Protein AF-A0A3S0S1Y2-F1 (afdb_monomer_lite)

Foldseek 3Di:
DDDDQLRVQLVLLLVLQVPDDLVLLCLCLDPDQPHNNDLVSLLVSLLSSLVSQVLFKQKFFPNHGDDSVRSSVQSSVLSVPDHSVLSNVVSVVPVVSSSVSSVSSSVSSVVGMDIDGDPCPQQSQLQDCPFVDDRVLRDDPPDFFPWDWDAPDPVDPFQKIWTDDVPDTLWIWHADCPDVDRFKIKIAGDPPVADQLAPDRITITGDPGRNNSNSVVSSVCSVVVHHDDDDD

Organism: NCBI:txid2035448

Structure (mmCIF, N/CA/C/O backbone):
data_AF-A0A3S0S1Y2-F1
#
_entry.id   AF-A0A3S0S1Y2-F1
#
loop_
_atom_site.group_PDB
_atom_site.id
_atom_site.type_symbol
_atom_site.label_atom_id
_atom_site.label_alt_id
_atom_site.label_comp_id
_atom_site.label_asym_id
_atom_site.label_entity_id
_atom_site.label_seq_id
_atom_site.pdbx_PDB_ins_code
_atom_site.Cartn_x
_atom_site.Cartn_y
_atom_site.Cartn_z
_atom_site.occupancy
_atom_site.B_iso_or_equiv
_atom_site.auth_seq_id
_atom_site.auth_comp_id
_atom_site.auth_asym_id
_atom_site.auth_atom_id
_atom_site.pdbx_PDB_model_num
ATOM 1 N N . MET A 1 1 ? 5.577 20.117 -0.879 1.00 40.28 1 MET A N 1
ATOM 2 C CA . MET A 1 1 ? 5.342 20.157 0.581 1.00 40.28 1 MET A CA 1
ATOM 3 C C . MET A 1 1 ? 5.561 18.737 1.056 1.00 40.28 1 MET A C 1
ATOM 5 O O . MET A 1 1 ? 4.923 17.863 0.493 1.00 40.28 1 MET A O 1
ATOM 9 N N . GLN A 1 2 ? 6.526 18.477 1.940 1.00 50.47 2 GLN A N 1
ATOM 10 C CA . GLN A 1 2 ? 6.634 17.145 2.540 1.00 50.47 2 GLN A CA 1
ATOM 11 C C . GLN A 1 2 ? 5.519 17.030 3.575 1.00 50.47 2 GLN A C 1
ATOM 13 O O . GLN A 1 2 ? 5.466 17.857 4.483 1.00 50.47 2 GLN A O 1
ATOM 18 N N . ASP A 1 3 ? 4.624 16.062 3.399 1.00 57.59 3 ASP A N 1
ATOM 19 C CA . ASP A 1 3 ? 3.625 15.731 4.412 1.00 57.59 3 ASP A CA 1
ATOM 20 C C . ASP A 1 3 ? 4.345 15.366 5.718 1.00 57.59 3 ASP A C 1
ATOM 22 O O . ASP A 1 3 ? 5.335 14.624 5.704 1.00 57.59 3 ASP A O 1
ATOM 26 N N . ASP A 1 4 ? 3.872 15.896 6.846 1.00 79.94 4 ASP A N 1
ATOM 27 C CA . ASP A 1 4 ? 4.390 15.500 8.152 1.00 79.94 4 ASP A CA 1
ATOM 28 C C . ASP A 1 4 ? 4.041 14.031 8.470 1.00 79.94 4 ASP A C 1
ATOM 30 O O . ASP A 1 4 ? 3.166 13.407 7.856 1.00 79.94 4 ASP A O 1
ATOM 34 N N . ALA A 1 5 ? 4.757 13.440 9.430 1.00 79.56 5 ALA A N 1
ATOM 35 C CA . ALA A 1 5 ? 4.601 12.024 9.766 1.00 79.56 5 ALA A CA 1
ATOM 36 C C . ALA A 1 5 ? 3.174 11.666 10.230 1.00 79.56 5 ALA A C 1
ATOM 38 O O . ALA A 1 5 ? 2.704 10.557 9.962 1.00 79.56 5 ALA A O 1
ATOM 39 N N . GLY A 1 6 ? 2.468 12.605 10.867 1.00 79.69 6 GLY A N 1
ATOM 40 C CA . GLY A 1 6 ? 1.087 12.415 11.314 1.00 79.69 6 GLY A CA 1
ATOM 41 C C . GLY A 1 6 ? 0.095 12.363 10.150 1.00 79.69 6 GLY A C 1
ATOM 42 O O . GLY A 1 6 ? -0.825 11.537 10.141 1.00 79.69 6 GLY A O 1
ATOM 43 N N . THR A 1 7 ? 0.303 13.189 9.127 1.00 84.38 7 THR A N 1
ATOM 44 C CA . THR A 1 7 ? -0.482 13.191 7.886 1.00 84.38 7 THR A CA 1
ATOM 45 C C . THR A 1 7 ? -0.282 11.883 7.116 1.00 84.38 7 THR A C 1
ATOM 47 O O . THR A 1 7 ? -1.253 11.256 6.675 1.00 84.38 7 THR A O 1
ATOM 50 N N . LEU A 1 8 ? 0.964 11.402 7.032 1.00 84.38 8 LEU A N 1
ATOM 51 C CA . LEU A 1 8 ? 1.288 10.114 6.410 1.00 84.38 8 LEU A CA 1
ATOM 52 C C . LEU A 1 8 ? 0.644 8.935 7.146 1.00 84.38 8 LEU A C 1
ATOM 54 O O . LEU A 1 8 ? 0.041 8.073 6.502 1.00 84.38 8 LEU A O 1
ATOM 58 N N . LEU A 1 9 ? 0.712 8.910 8.482 1.00 90.19 9 LEU A N 1
ATOM 59 C CA . LEU A 1 9 ? 0.090 7.860 9.291 1.00 90.19 9 LEU A CA 1
ATOM 60 C C . LEU A 1 9 ? -1.413 7.746 9.003 1.00 90.19 9 LEU A C 1
ATOM 62 O O . LEU A 1 9 ? -1.901 6.656 8.703 1.00 90.19 9 LEU A O 1
ATOM 66 N N . ARG A 1 10 ? -2.140 8.870 9.021 1.00 89.75 10 ARG A N 1
ATOM 67 C CA . ARG A 1 10 ? -3.587 8.915 8.735 1.00 89.75 10 ARG A CA 1
ATOM 68 C C . ARG A 1 10 ? -3.908 8.414 7.327 1.00 89.75 10 ARG A C 1
ATOM 70 O O . ARG A 1 10 ? -4.818 7.602 7.148 1.00 89.75 10 ARG A O 1
ATOM 77 N N . SER A 1 11 ? -3.130 8.841 6.332 1.00 82.62 11 SER A N 1
ATOM 78 C CA . SER A 1 11 ? -3.275 8.390 4.943 1.00 82.62 11 SER A CA 1
ATOM 79 C C . SER A 1 11 ? -3.056 6.875 4.798 1.00 82.62 11 SER A C 1
ATOM 81 O O . SER A 1 11 ? -3.830 6.173 4.131 1.00 82.62 11 SER A O 1
ATOM 83 N N . PHE A 1 12 ? -2.042 6.333 5.477 1.00 87.06 12 PHE A N 1
ATOM 84 C CA . PHE A 1 12 ? -1.727 4.906 5.447 1.00 87.06 12 PHE A CA 1
ATOM 85 C C . PHE A 1 12 ? -2.733 4.052 6.223 1.00 87.06 12 PHE A C 1
ATOM 87 O O . PHE A 1 12 ? -3.087 2.966 5.753 1.00 87.06 12 PHE A O 1
ATOM 94 N N . LEU A 1 13 ? -3.265 4.542 7.344 1.00 89.81 13 LEU A N 1
ATOM 95 C CA . LEU A 1 13 ? -4.379 3.908 8.058 1.00 89.81 13 LEU A CA 1
ATOM 96 C C . LEU A 1 13 ? -5.633 3.845 7.180 1.00 89.81 13 LEU A C 1
ATOM 98 O O . LEU A 1 13 ? -6.198 2.771 6.984 1.00 89.81 13 LEU A O 1
ATOM 102 N N . ASN A 1 14 ? -6.012 4.959 6.551 1.00 85.94 14 ASN A N 1
ATOM 103 C CA . ASN A 1 14 ? -7.160 4.986 5.644 1.00 85.94 14 ASN A CA 1
ATOM 104 C C . ASN A 1 14 ? -6.986 3.997 4.481 1.00 85.94 14 ASN A C 1
ATOM 106 O O . ASN A 1 14 ? -7.899 3.242 4.144 1.00 85.94 14 ASN A O 1
ATOM 110 N N . THR A 1 15 ? -5.786 3.946 3.900 1.00 82.00 15 THR A N 1
ATOM 111 C CA . THR A 1 15 ? -5.465 3.010 2.817 1.00 82.00 15 THR A CA 1
ATOM 112 C C . THR A 1 15 ? -5.547 1.551 3.271 1.00 82.00 15 THR A C 1
ATOM 114 O O . THR A 1 15 ? -6.177 0.728 2.606 1.00 82.00 15 THR A O 1
ATOM 117 N N . SER A 1 16 ? -4.907 1.206 4.388 1.00 85.31 16 SER A N 1
ATOM 118 C CA . SER A 1 16 ? -4.847 -0.170 4.901 1.00 85.31 16 SER A CA 1
ATOM 119 C C . SER A 1 16 ? -6.207 -0.685 5.371 1.00 85.31 16 SER A C 1
ATOM 121 O O . SER A 1 16 ? -6.565 -1.827 5.065 1.00 85.31 16 SER A O 1
ATOM 123 N N . PHE A 1 17 ? -7.017 0.153 6.021 1.00 86.69 17 PHE A N 1
ATOM 124 C CA . PHE A 1 17 ? -8.351 -0.256 6.442 1.00 86.69 17 PHE A CA 1
ATOM 125 C C . PHE A 1 17 ? -9.338 -0.376 5.276 1.00 86.69 17 PHE A C 1
ATOM 127 O O . PHE A 1 17 ? -10.135 -1.314 5.243 1.00 86.69 17 PHE A O 1
ATOM 134 N N . ARG A 1 18 ? -9.267 0.497 4.263 1.00 83.81 18 ARG A N 1
ATOM 135 C CA . ARG A 1 18 ? -10.146 0.386 3.083 1.00 83.81 18 ARG A CA 1
ATOM 136 C C . ARG A 1 18 ? -9.804 -0.791 2.168 1.00 83.81 18 ARG A C 1
ATOM 138 O O . ARG A 1 18 ? -10.660 -1.219 1.396 1.00 83.81 18 ARG A O 1
ATOM 145 N N . LYS A 1 19 ? -8.588 -1.339 2.264 1.00 83.31 19 LYS A N 1
ATOM 146 C CA . LYS A 1 19 ? -8.193 -2.584 1.580 1.00 83.31 19 LYS A CA 1
ATOM 147 C C . LYS A 1 19 ? -8.846 -3.835 2.170 1.00 83.31 19 LYS A C 1
ATOM 149 O O . LYS A 1 19 ? -8.850 -4.878 1.517 1.00 83.31 19 LYS A O 1
ATOM 154 N N . GLN A 1 20 ? -9.396 -3.755 3.380 1.00 83.94 20 GLN A N 1
ATOM 155 C CA . GLN A 1 20 ? -10.063 -4.887 4.013 1.00 83.94 20 GLN A CA 1
ATOM 156 C C . GLN A 1 20 ? -11.294 -5.311 3.202 1.00 83.94 20 GLN A C 1
ATOM 158 O O . GLN A 1 20 ? -12.032 -4.487 2.656 1.00 83.94 20 GLN A O 1
ATOM 163 N N . SER A 1 21 ? -11.545 -6.621 3.130 1.00 85.00 21 SER A N 1
ATOM 164 C CA . SER A 1 21 ? -12.721 -7.118 2.412 1.00 85.00 21 SER A CA 1
ATOM 165 C C . SER A 1 21 ? -14.016 -6.620 3.062 1.00 85.00 21 SER A C 1
ATOM 167 O O . SER A 1 21 ? -14.114 -6.492 4.283 1.00 85.00 21 SER A O 1
ATOM 169 N N . GLN A 1 22 ? -15.056 -6.412 2.252 1.00 83.94 22 GLN A N 1
ATOM 170 C CA . GLN A 1 22 ? -16.375 -6.005 2.755 1.00 83.94 22 GLN A CA 1
ATOM 171 C C . GLN A 1 22 ? -16.945 -6.991 3.783 1.00 83.94 22 GLN A C 1
ATOM 173 O O . GLN A 1 22 ? -17.606 -6.578 4.731 1.00 83.94 22 GLN A O 1
ATOM 178 N N . ARG A 1 23 ? -16.645 -8.288 3.640 1.00 87.88 23 ARG A N 1
ATOM 179 C CA . ARG A 1 23 ? -16.992 -9.302 4.641 1.00 87.88 23 ARG A CA 1
ATOM 180 C C . ARG A 1 23 ? -16.327 -9.004 5.984 1.00 87.88 23 ARG A C 1
ATOM 182 O O . ARG A 1 23 ? -17.016 -8.946 6.990 1.00 87.88 23 ARG A O 1
ATOM 189 N N . ARG A 1 24 ? -15.020 -8.740 5.981 1.00 89.81 24 ARG A N 1
ATOM 190 C CA . ARG A 1 24 ? -14.246 -8.457 7.194 1.00 89.81 24 ARG A CA 1
ATOM 191 C C . ARG A 1 24 ? -14.704 -7.173 7.894 1.00 89.81 24 ARG A C 1
ATOM 193 O O . ARG A 1 24 ? -14.793 -7.149 9.115 1.00 89.81 24 ARG A O 1
ATOM 200 N N . ILE A 1 25 ? -15.058 -6.139 7.127 1.00 89.81 25 ILE A N 1
ATOM 201 C CA . ILE A 1 25 ? -15.635 -4.900 7.673 1.00 89.81 25 ILE A CA 1
ATOM 202 C C . ILE A 1 25 ? -17.017 -5.141 8.291 1.00 89.81 25 ILE A C 1
ATOM 204 O O . ILE A 1 25 ? -17.293 -4.612 9.363 1.00 89.81 25 ILE A O 1
ATOM 208 N N . ARG A 1 26 ? -17.865 -5.982 7.685 1.00 89.69 26 ARG A N 1
ATOM 209 C CA . ARG A 1 26 ? -19.143 -6.395 8.296 1.00 89.69 26 ARG A CA 1
ATOM 210 C C . ARG A 1 26 ? -18.947 -7.229 9.556 1.00 89.69 26 ARG A C 1
ATOM 212 O O . ARG A 1 26 ? -19.650 -7.007 10.531 1.00 89.69 26 ARG A O 1
ATOM 219 N N . ASP A 1 27 ? -17.984 -8.14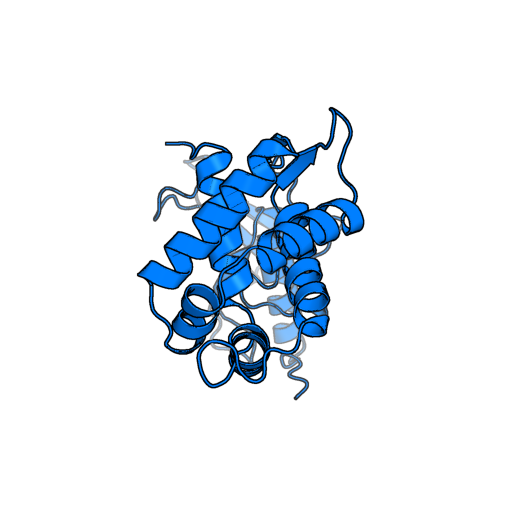5 9.560 1.00 91.62 27 ASP A N 1
ATOM 220 C CA . ASP A 1 27 ? -17.660 -8.945 10.745 1.00 91.62 27 ASP A CA 1
ATOM 221 C C . ASP A 1 27 ? -17.115 -8.057 11.886 1.00 91.62 27 ASP A C 1
ATOM 223 O O . ASP A 1 27 ? -17.369 -8.331 13.058 1.00 91.62 27 ASP A O 1
ATOM 227 N N . PHE A 1 28 ? -16.427 -6.954 11.564 1.00 91.75 28 PHE A N 1
ATOM 228 C CA . PHE A 1 28 ? -15.983 -5.951 12.540 1.00 91.75 28 PHE A CA 1
ATOM 229 C C . PHE A 1 28 ? -17.119 -5.048 13.044 1.00 91.75 28 PHE A C 1
ATOM 231 O O . PHE A 1 28 ? -17.232 -4.842 14.252 1.00 91.75 28 PHE A O 1
ATOM 238 N N . GLY A 1 29 ? -17.931 -4.496 12.138 1.00 89.00 29 GLY A N 1
ATOM 239 C CA . GLY A 1 29 ? -18.973 -3.509 12.443 1.00 89.00 29 GLY A CA 1
ATOM 240 C C . GLY A 1 29 ? -20.309 -4.092 12.901 1.00 89.00 29 GLY A C 1
ATOM 241 O O . GLY A 1 29 ? -21.095 -3.389 13.527 1.00 89.00 29 GLY A O 1
ATOM 242 N N . GLY A 1 30 ? -20.562 -5.371 12.626 1.00 88.00 30 GLY A N 1
ATOM 243 C CA . GLY A 1 30 ? -21.846 -6.011 12.892 1.00 88.00 30 GLY A CA 1
ATOM 244 C C . GLY A 1 30 ? -22.916 -5.702 11.838 1.00 88.00 30 GLY A C 1
ATOM 245 O O . GLY A 1 30 ? -22.701 -4.954 10.886 1.00 88.00 30 GLY A O 1
ATOM 246 N N . TYR A 1 31 ? -24.088 -6.321 12.004 1.00 81.94 31 TYR A N 1
ATOM 247 C CA . TYR A 1 31 ? -25.260 -6.106 11.131 1.00 81.94 31 TYR A CA 1
ATOM 248 C C . TYR A 1 31 ? -26.199 -5.015 11.654 1.00 81.94 31 TYR A C 1
ATOM 250 O O . TYR A 1 31 ? -26.993 -4.478 10.891 1.00 81.94 31 TYR A O 1
ATOM 258 N N . GLU A 1 32 ? -26.106 -4.716 12.946 1.00 82.56 32 GLU A N 1
ATOM 259 C CA . GLU A 1 32 ? -26.786 -3.634 13.651 1.00 82.56 32 GLU A CA 1
ATOM 260 C C . GLU A 1 32 ? -25.850 -3.170 14.773 1.00 82.56 32 GLU A C 1
ATOM 262 O O . GLU A 1 32 ? -24.977 -3.932 15.206 1.00 82.56 32 GLU A O 1
ATOM 267 N N . VAL A 1 33 ? -26.054 -1.952 15.277 1.00 82.31 33 VAL A N 1
ATOM 268 C CA . VAL A 1 33 ? -25.317 -1.442 16.443 1.00 82.31 33 VAL A CA 1
ATOM 269 C C . VAL A 1 33 ? -25.455 -2.427 17.612 1.00 82.31 33 VAL A C 1
ATOM 271 O O . VAL A 1 33 ? -26.557 -2.866 17.944 1.00 82.31 33 VAL A O 1
ATOM 274 N N . GLY A 1 34 ? -24.321 -2.827 18.193 1.00 73.94 34 GLY A N 1
ATOM 275 C CA . GLY A 1 34 ? -24.255 -3.771 19.313 1.00 73.94 34 GLY A CA 1
ATOM 276 C C . GLY A 1 34 ? -24.514 -5.243 18.968 1.00 73.94 34 GLY A C 1
ATOM 277 O O . GLY A 1 34 ? -24.518 -6.083 19.868 1.00 73.94 34 GLY A O 1
ATOM 278 N N . LYS A 1 35 ? -24.722 -5.612 17.692 1.00 78.31 35 LYS A N 1
ATOM 279 C CA . LYS A 1 35 ? -25.025 -7.002 17.301 1.00 78.31 35 LYS A CA 1
ATOM 280 C C . LYS A 1 35 ? -24.031 -7.590 16.308 1.00 78.31 35 LYS A C 1
ATOM 282 O O . LYS A 1 35 ? -23.702 -6.998 15.285 1.00 78.31 35 LYS A O 1
ATOM 287 N N . ARG A 1 36 ? -23.683 -8.863 16.544 1.00 75.44 36 ARG A N 1
ATOM 288 C CA . ARG A 1 36 ? -22.934 -9.734 15.614 1.00 75.44 36 ARG A CA 1
ATOM 289 C C . ARG A 1 36 ? -21.540 -9.216 15.223 1.00 75.44 36 ARG A C 1
ATOM 291 O O . ARG A 1 36 ? -21.055 -9.562 14.148 1.00 75.44 36 ARG A O 1
ATOM 298 N N . ARG A 1 37 ? -20.873 -8.445 16.090 1.00 82.75 37 ARG A N 1
ATOM 299 C CA . ARG A 1 37 ? -19.426 -8.216 15.954 1.00 82.75 37 ARG A CA 1
ATOM 300 C C . ARG A 1 37 ? -18.699 -9.538 16.190 1.00 82.75 37 ARG A C 1
ATOM 302 O O . ARG A 1 37 ? -19.108 -10.343 17.026 1.00 82.75 37 ARG A O 1
ATOM 309 N N . GLN A 1 38 ? -17.618 -9.758 15.460 1.00 86.94 38 GLN A N 1
ATOM 310 C CA . GLN A 1 38 ? -16.719 -10.888 15.639 1.00 86.94 38 GLN A CA 1
ATOM 311 C C . GLN A 1 38 ? -15.379 -10.356 16.156 1.00 86.94 38 GLN A C 1
ATOM 313 O O . GLN A 1 38 ? -14.497 -10.061 15.355 1.00 86.94 38 GLN A O 1
ATOM 318 N N . PRO A 1 39 ? -15.184 -10.219 17.483 1.00 78.25 39 PRO A N 1
ATOM 319 C CA . PRO A 1 39 ? -14.011 -9.540 18.044 1.00 78.25 39 PRO A CA 1
ATOM 320 C C . PRO A 1 39 ? -12.671 -10.145 17.614 1.00 78.25 39 PRO A C 1
ATOM 322 O O . PRO A 1 39 ? -11.670 -9.439 17.524 1.00 78.25 39 PRO A O 1
ATOM 325 N N . HIS A 1 40 ? -12.647 -11.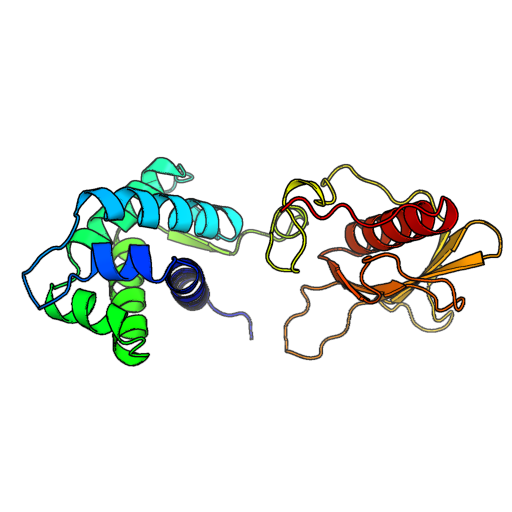442 17.292 1.00 87.25 40 HIS A N 1
ATOM 326 C CA . HIS A 1 40 ? -11.451 -12.123 16.801 1.00 87.25 40 HIS A CA 1
ATOM 327 C C . HIS A 1 40 ? -10.949 -11.572 15.453 1.00 87.25 40 HIS A C 1
ATOM 329 O O . HIS A 1 40 ? -9.769 -11.718 15.138 1.00 87.25 40 HIS A O 1
ATOM 335 N N . ILE A 1 41 ? -11.806 -10.898 14.672 1.00 91.94 41 ILE A N 1
ATOM 336 C CA . ILE A 1 41 ? -11.417 -10.299 13.392 1.00 91.94 41 ILE A CA 1
ATOM 337 C C . ILE A 1 41 ? -10.499 -9.087 13.560 1.00 91.94 41 ILE A C 1
ATOM 339 O O . ILE A 1 41 ? -9.738 -8.764 12.648 1.00 91.94 41 ILE A O 1
ATOM 343 N N . VAL A 1 42 ? -10.535 -8.440 14.732 1.00 93.94 42 VAL A N 1
ATOM 344 C CA . VAL A 1 42 ? -9.707 -7.268 1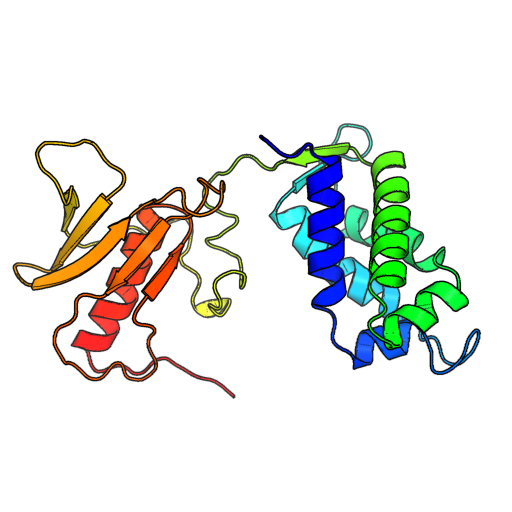5.043 1.00 93.94 42 VAL A CA 1
ATOM 345 C C . VAL A 1 42 ? -8.230 -7.608 14.903 1.00 93.94 42 VAL A C 1
ATOM 347 O O . VAL A 1 42 ? -7.495 -6.848 14.283 1.00 93.94 42 VAL A O 1
ATOM 350 N N . SER A 1 43 ? -7.804 -8.774 15.398 1.00 93.69 43 SER A N 1
ATOM 351 C CA . SER A 1 43 ? -6.408 -9.206 15.299 1.00 93.69 43 SER A CA 1
ATOM 352 C C . SER A 1 43 ? -5.955 -9.348 13.844 1.00 93.69 43 SER A C 1
ATOM 354 O O . SER A 1 43 ? -4.850 -8.939 13.509 1.00 93.69 43 SER A O 1
ATOM 356 N N . ALA A 1 44 ? -6.816 -9.865 12.961 1.00 92.62 44 ALA A N 1
ATOM 357 C CA . ALA A 1 44 ? -6.495 -10.003 11.540 1.00 92.62 44 ALA A CA 1
ATOM 358 C C . ALA A 1 44 ? -6.383 -8.639 10.837 1.00 92.62 44 ALA A C 1
ATOM 360 O O . ALA A 1 44 ? -5.427 -8.406 10.105 1.00 92.62 44 ALA A O 1
ATOM 361 N N . ILE A 1 45 ? -7.324 -7.718 11.091 1.00 94.31 45 ILE A N 1
ATOM 362 C CA . ILE A 1 45 ? -7.255 -6.345 10.554 1.00 94.31 45 ILE A CA 1
ATOM 363 C C . ILE A 1 45 ? -5.986 -5.645 11.054 1.00 94.31 45 ILE A C 1
ATOM 365 O O . ILE A 1 45 ? -5.300 -4.973 10.283 1.00 94.31 45 ILE A O 1
ATOM 369 N N . ALA A 1 46 ? -5.675 -5.808 12.339 1.00 96.62 46 ALA A N 1
ATOM 370 C CA . ALA A 1 46 ? -4.533 -5.175 12.970 1.00 96.62 46 ALA A CA 1
ATOM 371 C C . ALA A 1 46 ? -3.198 -5.692 12.423 1.00 96.62 46 ALA A C 1
ATOM 373 O O . ALA A 1 46 ? -2.313 -4.880 12.172 1.00 96.62 46 ALA A O 1
ATOM 374 N N . HIS A 1 47 ? -3.065 -6.999 12.176 1.00 93.38 47 HIS A N 1
ATOM 375 C CA . HIS A 1 47 ? -1.873 -7.568 11.543 1.00 93.38 47 HIS A CA 1
ATOM 376 C C . HIS A 1 47 ? -1.669 -7.051 10.118 1.00 93.38 47 HIS A C 1
ATOM 378 O O . HIS A 1 47 ? -0.603 -6.517 9.827 1.00 93.38 47 HIS A O 1
ATOM 384 N N . ASP A 1 48 ? -2.699 -7.102 9.269 1.00 87.56 48 ASP A N 1
ATOM 385 C CA . ASP A 1 48 ? -2.602 -6.595 7.892 1.00 87.56 48 ASP A CA 1
ATOM 386 C C . ASP A 1 48 ? -2.247 -5.098 7.862 1.00 87.56 48 ASP A C 1
ATOM 388 O O . ASP A 1 48 ? -1.491 -4.624 7.010 1.00 87.56 48 ASP A O 1
ATOM 392 N N . THR A 1 49 ? -2.796 -4.337 8.812 1.00 90.38 49 THR A N 1
ATOM 393 C CA . THR A 1 49 ? -2.510 -2.907 8.957 1.00 90.38 49 THR A CA 1
ATOM 394 C C . THR A 1 49 ? -1.086 -2.675 9.451 1.00 90.38 49 THR A C 1
ATOM 396 O O . THR A 1 49 ? -0.391 -1.831 8.894 1.00 90.38 49 THR A O 1
ATOM 399 N N . ALA A 1 50 ? -0.620 -3.430 10.448 1.00 93.19 50 ALA A N 1
ATOM 400 C CA . ALA A 1 50 ? 0.746 -3.339 10.955 1.00 93.19 50 ALA A CA 1
ATOM 401 C C . ALA A 1 50 ? 1.774 -3.689 9.879 1.00 93.19 50 ALA A C 1
ATOM 403 O O . ALA A 1 50 ? 2.751 -2.964 9.720 1.00 93.19 50 ALA A O 1
ATOM 404 N N . ASP A 1 51 ? 1.529 -4.739 9.093 1.00 86.00 51 ASP A N 1
ATOM 405 C CA . ASP A 1 51 ? 2.383 -5.106 7.965 1.00 86.00 51 ASP A CA 1
ATOM 406 C C . ASP A 1 51 ? 2.479 -3.965 6.954 1.00 86.00 51 ASP A C 1
ATOM 408 O O . ASP A 1 51 ? 3.577 -3.613 6.509 1.00 86.00 51 ASP A O 1
ATOM 412 N N . PHE A 1 52 ? 1.346 -3.327 6.644 1.00 84.00 52 PHE A N 1
ATOM 413 C CA . PHE A 1 52 ? 1.328 -2.148 5.791 1.00 84.00 52 PHE A CA 1
ATOM 414 C C . PHE A 1 52 ? 2.128 -0.994 6.416 1.00 84.00 52 PHE A C 1
ATOM 416 O O . PHE A 1 52 ? 3.058 -0.499 5.788 1.00 84.00 52 PHE A O 1
ATOM 423 N N . LEU A 1 53 ? 1.843 -0.591 7.656 1.00 88.19 53 LEU A N 1
ATOM 424 C CA . LEU A 1 53 ? 2.524 0.539 8.298 1.00 88.19 53 LEU A CA 1
ATOM 425 C C . LEU A 1 53 ? 4.032 0.305 8.464 1.00 88.19 53 LEU A C 1
ATOM 427 O O . LEU A 1 53 ? 4.816 1.160 8.068 1.00 88.19 53 LEU A O 1
ATOM 431 N N . CYS A 1 54 ? 4.453 -0.857 8.972 1.00 87.38 54 CYS A N 1
ATOM 432 C CA . CYS A 1 54 ? 5.867 -1.218 9.139 1.00 87.38 54 CYS A CA 1
ATOM 433 C C . CYS A 1 54 ? 6.612 -1.369 7.807 1.00 87.38 54 CYS A C 1
ATOM 435 O O . CYS A 1 54 ? 7.846 -1.392 7.785 1.00 87.38 54 CYS A O 1
ATOM 437 N N . THR A 1 55 ? 5.884 -1.511 6.696 1.00 82.06 55 THR A N 1
ATOM 438 C CA . THR A 1 55 ? 6.497 -1.409 5.378 1.00 82.06 55 THR A CA 1
ATOM 439 C C . THR A 1 55 ? 6.974 0.024 5.174 1.00 82.06 55 THR A C 1
ATOM 441 O O . THR A 1 55 ? 8.174 0.198 5.003 1.00 82.06 55 THR A O 1
ATOM 444 N N . TYR A 1 56 ? 6.092 1.027 5.283 1.00 80.00 56 TYR A N 1
ATOM 445 C CA . TYR A 1 56 ? 6.339 2.414 4.842 1.00 80.00 56 TYR A CA 1
ATOM 446 C C . TYR A 1 56 ? 6.827 3.399 5.914 1.00 80.00 56 TYR A C 1
ATOM 448 O O . TYR A 1 56 ? 7.296 4.485 5.566 1.00 80.00 56 TYR A O 1
ATOM 456 N N . LEU A 1 57 ? 6.716 3.059 7.196 1.00 86.75 57 LEU A N 1
ATOM 457 C CA . LEU A 1 57 ? 7.077 3.930 8.313 1.00 86.75 57 LEU A CA 1
ATOM 458 C C . LEU A 1 57 ? 8.168 3.294 9.172 1.00 86.75 57 LEU A C 1
ATOM 460 O O . LEU A 1 57 ? 8.159 2.086 9.421 1.00 86.75 57 LEU A O 1
ATOM 464 N N . ASP A 1 58 ? 9.066 4.136 9.673 1.00 90.06 58 ASP A N 1
ATOM 465 C CA . ASP A 1 58 ? 9.951 3.790 10.776 1.00 90.06 58 ASP A CA 1
ATOM 466 C C . ASP A 1 58 ? 9.208 4.066 12.082 1.00 90.06 58 ASP A C 1
ATOM 468 O O . ASP A 1 58 ? 8.967 5.210 12.466 1.00 90.06 58 ASP A O 1
ATOM 472 N N . ILE A 1 59 ? 8.810 2.990 12.758 1.00 94.19 59 ILE A N 1
ATOM 473 C CA . ILE A 1 59 ? 7.975 3.054 13.958 1.00 94.19 59 ILE A CA 1
ATOM 474 C C . ILE A 1 59 ? 8.834 2.722 15.173 1.00 94.19 59 ILE A C 1
ATOM 476 O O . ILE A 1 59 ? 9.512 1.691 15.208 1.00 94.19 59 ILE A O 1
ATOM 480 N N . LYS A 1 60 ? 8.796 3.581 16.193 1.00 95.94 60 LYS A N 1
ATOM 481 C CA . LYS A 1 60 ? 9.537 3.393 17.445 1.00 95.94 60 LYS A CA 1
ATOM 482 C C . LYS A 1 60 ? 8.587 3.388 18.636 1.00 95.94 60 LYS A C 1
ATOM 484 O O . LYS A 1 60 ? 7.776 4.291 18.797 1.00 95.94 60 LYS A O 1
ATOM 489 N N . ALA A 1 61 ? 8.748 2.420 19.530 1.00 94.38 61 ALA A N 1
ATOM 490 C CA . ALA A 1 61 ? 8.087 2.384 20.828 1.00 94.38 61 ALA A CA 1
ATOM 491 C C . ALA A 1 61 ? 9.133 2.629 21.923 1.00 94.38 61 ALA A C 1
ATOM 493 O O . ALA A 1 61 ? 10.145 1.928 21.992 1.00 94.38 61 ALA A O 1
ATOM 494 N N . LYS A 1 62 ? 8.915 3.637 22.779 1.00 91.00 62 LYS A N 1
ATOM 495 C CA . LYS A 1 62 ? 9.848 4.008 23.868 1.00 91.00 62 LYS A CA 1
ATOM 496 C C . LYS A 1 62 ? 11.298 4.202 23.379 1.00 91.00 62 LYS A C 1
ATOM 498 O O . LYS A 1 62 ? 12.248 3.737 24.005 1.00 91.00 62 LYS A O 1
ATOM 503 N N . GLY A 1 63 ? 11.457 4.839 22.217 1.00 89.69 63 GLY A N 1
ATOM 504 C CA . GLY A 1 63 ? 12.759 5.123 21.601 1.00 89.69 63 GLY A CA 1
ATOM 505 C C . GLY A 1 63 ? 13.453 3.933 20.923 1.00 89.69 63 GLY A C 1
ATOM 506 O O . GLY A 1 63 ? 14.549 4.105 20.398 1.00 89.69 63 GLY A O 1
ATOM 507 N N . ARG A 1 64 ? 12.843 2.741 20.895 1.00 92.88 64 ARG A N 1
ATOM 508 C CA . ARG A 1 64 ? 13.384 1.546 20.219 1.00 92.88 64 ARG A CA 1
ATOM 509 C C . ARG A 1 64 ? 12.522 1.165 19.014 1.00 92.88 64 ARG A C 1
ATOM 511 O O . ARG A 1 64 ? 11.320 1.412 19.073 1.00 92.88 64 ARG A O 1
ATOM 518 N N . PRO A 1 65 ? 13.082 0.546 17.957 1.00 93.56 65 PRO A N 1
ATOM 519 C CA . PRO A 1 65 ? 12.286 0.035 16.841 1.00 93.56 65 PRO A CA 1
ATOM 520 C C . PRO A 1 65 ? 11.152 -0.870 17.336 1.00 93.56 65 PRO A C 1
ATOM 522 O O . PRO A 1 65 ? 11.388 -1.792 18.121 1.00 93.56 65 PRO A O 1
ATOM 525 N N . ALA A 1 66 ? 9.922 -0.581 16.914 1.00 94.69 66 ALA A N 1
ATOM 526 C CA . ALA A 1 66 ? 8.761 -1.390 17.256 1.00 94.69 66 ALA A CA 1
ATOM 527 C C . ALA A 1 66 ? 8.749 -2.677 16.416 1.00 94.69 66 ALA A C 1
ATOM 529 O O . ALA A 1 66 ? 9.064 -2.660 15.226 1.00 94.69 66 ALA A O 1
ATOM 530 N N . THR A 1 67 ? 8.375 -3.802 17.027 1.00 94.00 67 THR A N 1
ATOM 531 C CA . THR A 1 67 ? 8.124 -5.046 16.285 1.00 94.00 67 THR A CA 1
ATOM 532 C C . THR A 1 67 ? 6.771 -4.976 15.582 1.00 94.00 67 THR A C 1
ATOM 534 O O . THR A 1 67 ? 5.870 -4.267 16.038 1.00 94.00 67 THR A O 1
ATOM 537 N N . ARG A 1 68 ? 6.594 -5.747 14.500 1.00 92.44 68 ARG A N 1
ATOM 538 C CA . ARG A 1 68 ? 5.305 -5.833 13.788 1.00 92.44 68 ARG A CA 1
ATOM 539 C C . ARG A 1 68 ? 4.181 -6.269 14.720 1.00 92.44 68 ARG A C 1
ATOM 541 O O . ARG A 1 68 ? 3.103 -5.688 14.698 1.00 92.44 68 ARG A O 1
ATOM 548 N N . GLU A 1 69 ? 4.456 -7.231 15.594 1.00 94.75 69 GLU A N 1
ATOM 549 C CA . GLU A 1 69 ? 3.519 -7.722 16.602 1.00 94.75 69 GLU A CA 1
ATOM 550 C C . GLU A 1 69 ? 3.157 -6.633 17.616 1.00 94.75 69 GLU A C 1
ATOM 552 O O . GLU A 1 69 ? 2.000 -6.525 18.011 1.00 94.75 69 GLU A O 1
ATOM 557 N N . GLY A 1 70 ? 4.119 -5.790 18.010 1.00 95.31 70 GLY A N 1
ATOM 558 C CA . GLY A 1 70 ? 3.868 -4.660 18.904 1.00 95.31 70 GLY A CA 1
ATOM 559 C C . GLY A 1 70 ? 2.976 -3.595 18.262 1.00 95.31 70 GLY A C 1
ATOM 560 O O . GLY A 1 70 ? 2.060 -3.088 18.909 1.00 95.31 70 GLY A O 1
ATOM 561 N N . VAL A 1 71 ? 3.199 -3.298 16.978 1.00 96.75 71 VAL A N 1
ATOM 562 C CA . VAL A 1 71 ? 2.351 -2.384 16.196 1.00 96.75 71 VAL A CA 1
ATOM 563 C C . VAL A 1 71 ? 0.950 -2.971 16.009 1.00 96.75 71 VAL A C 1
ATOM 565 O O . VAL A 1 71 ? -0.038 -2.286 16.270 1.00 96.75 71 VAL A O 1
ATOM 568 N N . ALA A 1 72 ? 0.843 -4.253 15.648 1.00 97.19 72 ALA A N 1
ATOM 569 C CA . ALA A 1 72 ? -0.435 -4.953 15.523 1.00 97.19 72 ALA A CA 1
ATOM 570 C C . ALA A 1 72 ? -1.208 -4.965 16.849 1.00 97.19 72 ALA A C 1
ATOM 572 O O . ALA A 1 72 ? -2.409 -4.709 16.865 1.00 97.19 72 ALA A O 1
ATOM 573 N N . PHE A 1 73 ? -0.528 -5.194 17.974 1.00 96.88 73 PHE A N 1
ATOM 574 C CA . PHE A 1 73 ? -1.151 -5.130 19.292 1.00 96.88 73 PHE A CA 1
ATOM 575 C C . PHE A 1 73 ? -1.736 -3.739 19.577 1.00 96.88 73 PHE A C 1
ATOM 577 O O . PHE A 1 73 ? -2.898 -3.639 19.964 1.00 96.88 73 PHE A O 1
ATOM 584 N N . ALA A 1 74 ? -0.982 -2.666 19.319 1.00 97.19 74 ALA A N 1
ATOM 585 C CA . ALA A 1 74 ? -1.460 -1.299 19.533 1.00 97.19 74 ALA A CA 1
ATOM 586 C C . ALA A 1 74 ? -2.647 -0.934 18.623 1.00 97.19 74 ALA A C 1
ATOM 588 O O . ALA A 1 74 ? -3.612 -0.327 19.086 1.00 97.19 74 ALA A O 1
ATOM 589 N N . ILE A 1 75 ? -2.628 -1.357 17.354 1.00 97.56 75 ILE A N 1
ATOM 590 C CA . ILE A 1 75 ? -3.765 -1.170 16.438 1.00 97.56 75 ILE A CA 1
ATOM 591 C C . ILE A 1 75 ? -4.988 -1.951 16.930 1.00 97.56 75 ILE A C 1
ATOM 593 O O . ILE A 1 75 ? -6.100 -1.431 16.896 1.00 97.56 75 ILE A O 1
ATOM 597 N N . ALA A 1 76 ? -4.806 -3.187 17.401 1.00 96.75 76 ALA A N 1
ATOM 598 C CA . ALA A 1 76 ? -5.902 -3.993 17.925 1.00 96.75 76 ALA A CA 1
ATOM 599 C C . ALA A 1 76 ? -6.543 -3.345 19.162 1.00 96.75 76 ALA A C 1
ATOM 601 O O . ALA A 1 76 ? -7.768 -3.308 19.255 1.00 96.75 76 ALA A O 1
ATOM 602 N N . GLU A 1 77 ? -5.736 -2.799 20.074 1.00 96.12 77 GLU A N 1
ATOM 603 C CA . GLU A 1 77 ? -6.224 -2.031 21.225 1.00 96.12 77 GLU A CA 1
ATOM 604 C C . GLU A 1 77 ? -6.997 -0.781 20.784 1.00 96.12 77 GLU A C 1
ATOM 606 O O . GLU A 1 77 ? -8.110 -0.549 21.257 1.00 96.12 77 GLU A O 1
ATOM 611 N N . ALA A 1 78 ? -6.480 -0.018 19.817 1.00 96.31 78 ALA A N 1
ATOM 612 C CA . ALA A 1 78 ? -7.187 1.141 19.274 1.00 96.31 78 ALA A CA 1
ATOM 613 C C . ALA A 1 78 ? -8.542 0.747 18.652 1.00 96.31 78 ALA A C 1
ATOM 615 O O . ALA A 1 78 ? -9.571 1.351 18.948 1.00 96.31 78 ALA A O 1
ATOM 616 N N . LEU A 1 79 ? -8.568 -0.319 17.846 1.00 95.06 79 LEU A N 1
ATOM 617 C CA . LEU A 1 79 ? -9.780 -0.816 17.187 1.00 95.06 79 LEU A CA 1
ATOM 618 C C . LEU A 1 79 ? -10.819 -1.382 18.167 1.00 95.06 79 LEU A C 1
ATOM 620 O O . LEU A 1 79 ? -12.016 -1.297 17.893 1.00 95.06 79 LEU A O 1
ATOM 624 N N . ARG A 1 80 ? -10.393 -1.951 19.302 1.00 93.06 80 ARG A N 1
ATOM 625 C CA . ARG A 1 80 ? -11.304 -2.405 20.371 1.00 93.06 80 ARG A CA 1
ATOM 626 C C . ARG A 1 80 ? -12.017 -1.245 21.060 1.00 93.06 80 ARG A C 1
ATOM 628 O O . ARG A 1 80 ? -13.132 -1.437 21.529 1.00 93.06 80 ARG A O 1
ATOM 635 N N . ASN A 1 81 ? -11.402 -0.065 21.075 1.00 91.38 81 ASN A N 1
ATOM 636 C CA . ASN A 1 81 ? -11.989 1.152 21.634 1.00 91.38 81 ASN A CA 1
ATOM 637 C C . ASN A 1 81 ? -12.910 1.897 20.649 1.00 91.38 81 ASN A C 1
ATOM 639 O O . ASN A 1 81 ? -13.545 2.879 21.027 1.00 91.38 81 ASN A O 1
ATOM 643 N N . VAL A 1 82 ? -13.025 1.436 19.397 1.00 91.44 82 VAL A N 1
ATOM 644 C CA . VAL A 1 82 ? -13.992 1.985 18.436 1.00 91.44 82 VAL A CA 1
ATOM 645 C C . VAL A 1 82 ? -15.409 1.597 18.862 1.00 91.44 82 VAL A C 1
ATOM 647 O O . VAL A 1 82 ? -15.720 0.407 18.997 1.00 91.44 82 VAL A O 1
ATOM 650 N N . SER A 1 83 ? -16.266 2.610 19.026 1.00 90.75 83 SER A N 1
ATOM 651 C CA . SER A 1 83 ? -17.665 2.426 19.423 1.00 90.75 83 SER A CA 1
ATOM 652 C C . SER A 1 83 ? -18.437 1.575 18.414 1.00 90.75 83 SER A C 1
ATOM 654 O O . SER A 1 83 ? -18.118 1.545 17.220 1.00 90.75 83 SER A O 1
ATOM 656 N N . ASP A 1 84 ? -19.478 0.894 18.885 1.00 89.44 84 ASP A N 1
ATOM 657 C CA . ASP A 1 84 ? -20.302 0.035 18.036 1.00 89.44 84 ASP A CA 1
ATOM 658 C C . ASP A 1 84 ? -21.000 0.829 16.923 1.00 89.44 84 ASP A C 1
ATOM 660 O O . ASP A 1 84 ? -21.106 0.350 15.795 1.00 89.44 84 ASP A O 1
ATOM 664 N N . GLU A 1 85 ? -21.421 2.064 17.200 1.00 90.56 85 GLU A N 1
ATOM 665 C CA . GLU A 1 85 ? -22.046 2.963 16.225 1.00 90.56 85 GLU A CA 1
ATOM 666 C C . GLU A 1 85 ? -21.070 3.325 15.108 1.00 90.56 85 GLU A C 1
ATOM 668 O O . GLU A 1 85 ? -21.418 3.285 13.924 1.00 90.56 85 GLU A O 1
ATOM 673 N N . LEU A 1 86 ? -19.836 3.670 15.482 1.00 90.50 86 LEU A N 1
ATOM 674 C CA . LEU A 1 86 ? -18.815 4.065 14.526 1.00 90.50 86 LEU A CA 1
ATOM 675 C C . LEU A 1 86 ? -18.357 2.863 13.690 1.00 90.50 86 LEU A C 1
ATOM 677 O O . LEU A 1 86 ? -18.269 2.967 12.466 1.00 90.50 86 LEU A O 1
ATOM 681 N N . ALA A 1 87 ? -18.158 1.704 14.326 1.00 90.44 87 ALA A N 1
ATOM 682 C CA . ALA A 1 87 ? -17.824 0.457 13.646 1.00 90.44 87 ALA A CA 1
ATOM 683 C C . ALA A 1 87 ? -18.928 0.024 12.665 1.00 90.44 87 ALA A C 1
ATOM 685 O O . ALA A 1 87 ? -18.631 -0.361 11.532 1.00 90.44 87 ALA A O 1
ATOM 686 N N . TYR A 1 88 ? -20.201 0.134 13.059 1.00 91.06 88 TYR A N 1
ATOM 687 C CA . TYR A 1 88 ? -21.336 -0.197 12.200 1.00 91.06 88 TYR A CA 1
ATOM 688 C C . TYR A 1 88 ? -21.421 0.718 10.970 1.00 91.06 88 TYR A C 1
ATOM 690 O O . TYR A 1 88 ? -21.629 0.230 9.854 1.00 91.06 88 TYR A O 1
ATOM 698 N N . ARG A 1 89 ? -21.180 2.029 11.119 1.00 91.31 89 ARG A N 1
ATOM 699 C CA . ARG A 1 89 ? -21.185 2.982 9.989 1.00 91.31 89 ARG A CA 1
ATOM 700 C C . ARG A 1 89 ? -20.139 2.667 8.916 1.00 91.31 89 ARG A C 1
ATOM 702 O O . ARG A 1 89 ? -20.391 2.930 7.739 1.00 91.31 89 ARG A O 1
ATOM 709 N N . LEU A 1 90 ? -19.019 2.025 9.266 1.00 88.94 90 LEU A N 1
ATOM 710 C CA . LEU A 1 90 ? -18.022 1.586 8.277 1.00 88.94 90 LEU A CA 1
ATOM 711 C C . LEU A 1 90 ? -18.597 0.604 7.246 1.00 88.94 90 LEU A C 1
ATOM 713 O O . LEU A 1 90 ? -18.147 0.574 6.097 1.00 88.94 90 LEU A O 1
ATOM 717 N N . THR A 1 91 ? -19.618 -0.176 7.622 1.00 87.44 91 THR A N 1
ATOM 718 C CA . THR A 1 91 ? -20.260 -1.151 6.723 1.00 87.44 91 THR A CA 1
ATOM 719 C C . THR A 1 91 ? -21.012 -0.492 5.560 1.00 87.44 91 THR A C 1
ATOM 721 O O . THR A 1 91 ? -21.221 -1.130 4.527 1.00 87.44 91 THR A O 1
ATOM 724 N N . TRP A 1 92 ? -21.334 0.800 5.685 1.00 83.12 92 TRP A N 1
ATOM 725 C CA . TRP A 1 92 ? -22.061 1.603 4.698 1.00 83.12 92 TRP A CA 1
ATOM 726 C C . TRP A 1 92 ? -21.140 2.442 3.800 1.00 83.12 92 TRP A C 1
ATOM 728 O O . TRP A 1 92 ? -21.625 3.248 3.012 1.00 83.12 92 TRP A O 1
ATOM 738 N N . ARG A 1 93 ? -19.812 2.250 3.893 1.00 72.81 93 ARG A N 1
ATOM 739 C CA . ARG A 1 93 ? -18.792 3.056 3.187 1.00 72.81 93 ARG A CA 1
ATOM 740 C C . ARG A 1 93 ? -18.902 4.565 3.451 1.00 72.81 93 ARG A C 1
ATOM 742 O O . ARG A 1 93 ? -18.548 5.368 2.599 1.00 72.81 93 ARG A O 1
ATOM 749 N N . ASP A 1 94 ? -19.362 4.935 4.637 1.00 83.31 94 ASP A N 1
ATOM 750 C CA . ASP A 1 94 ? -19.451 6.323 5.077 1.00 83.31 94 ASP A CA 1
ATOM 751 C C . ASP A 1 94 ? -18.048 6.929 5.248 1.00 83.31 94 ASP A C 1
ATOM 753 O O . ASP A 1 94 ? -17.284 6.523 6.128 1.00 83.31 94 ASP A O 1
ATOM 757 N N . ASP A 1 95 ? -17.695 7.892 4.394 1.00 83.38 95 ASP A N 1
ATOM 758 C CA . ASP A 1 95 ? -16.362 8.499 4.384 1.00 83.38 95 ASP A CA 1
ATOM 759 C C . ASP A 1 95 ? -16.038 9.255 5.674 1.00 83.38 95 ASP A C 1
ATOM 761 O O . ASP A 1 95 ? -14.883 9.241 6.107 1.00 83.38 95 ASP A O 1
ATOM 765 N N . LYS A 1 96 ? -17.043 9.851 6.329 1.00 87.81 96 LYS A N 1
ATOM 766 C CA . LYS A 1 96 ? -16.835 10.513 7.618 1.00 87.81 96 LYS A CA 1
ATOM 767 C C . LYS A 1 96 ? -16.515 9.479 8.694 1.00 87.81 96 LYS A C 1
ATOM 769 O O . LYS A 1 96 ? -15.585 9.682 9.463 1.00 87.81 96 LYS A O 1
ATOM 774 N N . ALA A 1 97 ? -17.236 8.358 8.720 1.00 90.38 97 ALA A N 1
ATOM 775 C CA . ALA A 1 97 ? -16.958 7.286 9.676 1.00 90.38 97 ALA A CA 1
ATOM 776 C C . ALA A 1 97 ? -15.549 6.704 9.482 1.00 90.38 97 ALA A C 1
ATOM 778 O O . ALA A 1 97 ? -14.833 6.473 10.454 1.00 90.38 97 ALA A O 1
ATOM 779 N N . TRP A 1 98 ? -15.121 6.523 8.229 1.00 87.75 98 TRP A N 1
ATOM 780 C CA . TRP A 1 98 ? -13.752 6.112 7.916 1.00 87.75 98 TRP A CA 1
ATOM 781 C C . TRP A 1 98 ? -12.713 7.105 8.429 1.00 87.75 98 TRP A C 1
ATOM 783 O O . TRP A 1 98 ? -11.731 6.689 9.041 1.00 87.75 98 TRP A O 1
ATOM 793 N N . HIS A 1 99 ? -12.933 8.398 8.191 1.00 90.06 99 HIS A N 1
ATOM 794 C CA . HIS A 1 99 ? -12.051 9.450 8.679 1.00 90.06 99 HIS A CA 1
ATOM 795 C C . HIS A 1 99 ? -11.973 9.452 10.212 1.00 90.06 99 HIS A C 1
ATOM 797 O O . HIS A 1 99 ? -10.874 9.376 10.752 1.00 90.06 99 HIS A O 1
ATOM 803 N N . ASP A 1 100 ? -13.119 9.433 10.898 1.00 93.50 100 ASP A N 1
ATOM 804 C CA . ASP A 1 100 ? -13.202 9.445 12.362 1.00 93.50 100 ASP A CA 1
ATOM 805 C C . ASP A 1 100 ? -12.474 8.228 12.986 1.00 93.50 100 ASP A C 1
ATOM 807 O O . ASP A 1 100 ? -11.757 8.371 13.976 1.00 93.50 100 ASP A O 1
ATOM 811 N N . VAL A 1 101 ? -12.599 7.028 12.394 1.00 94.06 101 VAL A N 1
ATOM 812 C CA . VAL A 1 101 ? -11.869 5.826 12.853 1.00 94.06 101 VAL A CA 1
ATOM 813 C C . VAL A 1 101 ? -10.369 5.957 12.623 1.00 94.06 101 VAL A C 1
ATOM 815 O O . VAL A 1 101 ? -9.588 5.634 13.515 1.00 94.06 101 VAL A O 1
ATOM 818 N N . CYS A 1 102 ? -9.951 6.418 11.442 1.00 93.62 102 CYS A N 1
ATOM 819 C CA . CYS A 1 102 ? -8.529 6.592 11.147 1.00 93.62 102 CYS A CA 1
ATOM 820 C C . CYS A 1 102 ? -7.894 7.626 12.076 1.00 93.62 102 CYS A C 1
ATOM 822 O O . CYS A 1 102 ? -6.794 7.390 12.563 1.00 93.62 102 CYS A O 1
ATOM 824 N N . GLU A 1 103 ? -8.598 8.724 12.354 1.00 94.12 103 GLU A N 1
ATOM 825 C CA . GLU A 1 103 ? -8.149 9.756 13.285 1.00 94.12 103 GLU A CA 1
ATOM 826 C C . GLU A 1 103 ? -8.023 9.201 14.704 1.00 94.12 103 GLU A C 1
ATOM 828 O O . GLU A 1 103 ? -6.977 9.334 15.332 1.00 94.12 103 GLU A O 1
ATOM 833 N N . SER A 1 104 ? -9.052 8.502 15.192 1.00 95.19 104 SER A N 1
ATOM 834 C CA . SER A 1 104 ? -9.035 7.906 16.530 1.00 95.19 104 SER A CA 1
ATOM 835 C C . SER A 1 104 ? -7.893 6.898 16.703 1.00 95.19 104 SER A C 1
ATOM 837 O O . SER A 1 104 ? -7.197 6.925 17.721 1.00 95.19 104 SER A O 1
ATOM 839 N N . VAL A 1 105 ? -7.658 6.044 15.701 1.00 96.62 105 VAL A N 1
ATOM 840 C CA . VAL A 1 105 ? -6.541 5.092 15.721 1.00 96.62 105 VAL A CA 1
ATOM 841 C C . VAL A 1 105 ? -5.200 5.820 15.633 1.00 96.62 105 VAL A C 1
ATOM 843 O O . VAL A 1 105 ? -4.290 5.474 16.382 1.00 96.62 105 VAL A O 1
ATOM 846 N N . ALA A 1 106 ? -5.064 6.834 14.772 1.00 95.75 106 ALA A N 1
ATOM 847 C CA . ALA A 1 106 ? -3.833 7.613 14.645 1.00 95.75 106 ALA A CA 1
ATOM 848 C C . ALA A 1 106 ? -3.455 8.280 15.972 1.00 95.75 106 ALA A C 1
ATOM 850 O O . ALA A 1 106 ? -2.341 8.080 16.443 1.00 95.75 106 ALA A O 1
ATOM 851 N N . VAL A 1 107 ? -4.398 8.970 16.619 1.00 95.44 107 VAL A N 1
ATOM 852 C CA . VAL A 1 107 ? -4.178 9.636 17.913 1.00 95.44 107 VAL A CA 1
ATOM 853 C C . VAL A 1 107 ? -3.757 8.636 18.993 1.00 95.44 107 VAL A C 1
ATOM 855 O O . VAL A 1 107 ? -2.827 8.902 19.755 1.00 95.44 107 VAL A O 1
ATOM 858 N N . PHE A 1 108 ? -4.397 7.462 19.052 1.00 96.50 108 PHE A N 1
ATOM 859 C CA . PHE A 1 108 ? -3.998 6.407 19.989 1.00 96.50 108 PHE A CA 1
ATOM 860 C C . PHE A 1 108 ? -2.557 5.943 19.736 1.00 96.50 108 PHE A C 1
ATOM 862 O O . PHE A 1 108 ? -1.755 5.818 20.664 1.00 96.50 108 PHE A O 1
ATOM 869 N N . LEU A 1 109 ? -2.221 5.699 18.468 1.00 96.25 109 LEU A N 1
ATOM 870 C CA . LEU A 1 109 ? -0.895 5.254 18.064 1.00 96.25 109 LEU A CA 1
ATOM 871 C C . LEU A 1 109 ? 0.175 6.313 18.360 1.00 96.25 109 LEU A C 1
ATOM 873 O O . LEU A 1 109 ? 1.194 5.978 18.957 1.00 96.25 109 LEU A O 1
ATOM 877 N N . GLU A 1 110 ? -0.072 7.579 18.025 1.00 95.50 110 GLU A N 1
ATOM 878 C CA . GLU A 1 110 ? 0.809 8.723 18.315 1.00 95.50 110 GLU A CA 1
ATOM 879 C C . GLU A 1 110 ? 1.040 8.908 19.825 1.00 95.50 110 GLU A C 1
ATOM 881 O O . GLU A 1 110 ? 2.118 9.325 20.245 1.00 95.50 110 GLU A O 1
ATOM 886 N N . GLY A 1 111 ? 0.071 8.526 20.663 1.00 94.31 111 GLY A N 1
ATOM 887 C CA . GLY A 1 111 ? 0.224 8.526 22.120 1.00 94.31 111 GLY A CA 1
ATOM 888 C C . GLY A 1 111 ? 1.175 7.451 22.664 1.00 94.31 111 GLY A C 1
ATOM 889 O O . GLY A 1 111 ? 1.685 7.591 23.776 1.00 94.31 111 GLY A O 1
ATOM 890 N N . CYS A 1 112 ? 1.427 6.373 21.913 1.00 94.56 112 CYS A N 1
ATOM 891 C CA . CYS A 1 112 ? 2.222 5.230 22.381 1.00 94.56 112 CYS A CA 1
ATOM 892 C C . CYS A 1 112 ? 3.497 4.959 21.561 1.00 94.56 112 CYS A C 1
ATOM 894 O O . CYS A 1 112 ? 4.392 4.244 22.030 1.00 94.56 112 CYS A O 1
ATOM 896 N N . MET A 1 113 ? 3.602 5.530 20.361 1.00 95.94 113 MET A N 1
ATOM 897 C CA . MET A 1 113 ? 4.676 5.298 19.399 1.00 95.94 113 MET A CA 1
ATOM 898 C C . MET A 1 113 ? 5.069 6.592 18.685 1.00 95.94 113 MET A C 1
ATOM 900 O O . MET A 1 113 ? 4.259 7.492 18.491 1.00 95.94 113 MET A O 1
ATOM 904 N N . ALA A 1 114 ? 6.327 6.654 18.259 1.00 94.38 114 ALA A N 1
ATOM 905 C CA . ALA A 1 114 ? 6.825 7.676 17.354 1.00 94.38 114 ALA A CA 1
ATOM 906 C C . ALA A 1 114 ? 6.862 7.126 15.926 1.00 94.38 114 ALA A C 1
ATOM 908 O O . ALA A 1 114 ? 7.267 5.978 15.708 1.00 94.38 114 ALA A O 1
ATOM 909 N N . PHE A 1 115 ? 6.467 7.966 14.975 1.00 92.69 115 PHE A N 1
ATOM 910 C CA . PHE A 1 115 ? 6.413 7.646 13.556 1.00 92.69 115 PHE A CA 1
ATOM 911 C C . PHE A 1 115 ? 7.348 8.575 12.809 1.00 92.69 115 PHE A C 1
ATOM 913 O O . PHE A 1 115 ? 7.219 9.792 12.896 1.00 92.69 115 PHE A O 1
ATOM 920 N N . ASP A 1 116 ? 8.255 7.981 12.051 1.00 88.94 116 ASP A N 1
ATOM 921 C CA . ASP A 1 116 ? 9.075 8.676 11.079 1.00 88.94 116 ASP A CA 1
ATOM 922 C C . ASP A 1 116 ? 8.780 8.094 9.697 1.00 88.94 116 ASP A C 1
ATOM 924 O O . ASP A 1 116 ? 8.448 6.913 9.532 1.00 88.94 116 ASP A O 1
ATOM 928 N N . ARG A 1 117 ? 8.922 8.925 8.668 1.00 81.81 117 ARG A N 1
ATOM 929 C CA . ARG A 1 117 ? 8.915 8.430 7.298 1.00 81.81 117 ARG A CA 1
ATOM 930 C C . ARG A 1 117 ? 10.132 7.526 7.112 1.00 81.81 117 ARG A C 1
ATOM 932 O O . ARG A 1 117 ? 11.258 7.962 7.344 1.00 81.81 117 ARG A O 1
ATOM 939 N N . LYS A 1 118 ? 9.916 6.293 6.647 1.00 78.88 118 LYS A N 1
ATOM 940 C CA . LYS A 1 118 ? 11.031 5.397 6.352 1.00 78.88 118 LYS A CA 1
ATOM 941 C C . LYS A 1 118 ? 11.881 5.995 5.224 1.00 78.88 118 LYS A C 1
ATOM 943 O O . LYS A 1 118 ? 11.315 6.360 4.183 1.00 78.88 118 LYS A O 1
ATOM 948 N N . PRO A 1 119 ? 13.210 6.120 5.393 1.00 71.12 119 PRO A N 1
ATOM 949 C CA . PRO A 1 119 ? 14.072 6.611 4.335 1.00 71.12 119 PRO A CA 1
ATOM 950 C C . PRO A 1 119 ? 13.962 5.680 3.133 1.00 71.12 119 PRO A C 1
ATOM 952 O O . PRO A 1 119 ? 14.007 4.455 3.247 1.00 71.12 119 PRO A O 1
ATOM 955 N N . TYR A 1 120 ? 13.764 6.281 1.968 1.00 62.31 120 TYR A N 1
ATOM 956 C CA . TYR A 1 120 ? 13.542 5.540 0.745 1.00 62.31 120 TYR A CA 1
ATOM 957 C C . TYR A 1 120 ? 14.845 4.866 0.284 1.00 62.31 120 TYR A C 1
ATOM 959 O O . TYR A 1 120 ? 15.750 5.515 -0.235 1.00 62.31 120 TYR A O 1
ATOM 967 N N . ASP A 1 121 ? 14.929 3.551 0.475 1.00 61.12 121 ASP A N 1
ATOM 968 C CA . ASP A 1 121 ? 16.074 2.705 0.108 1.00 61.12 121 ASP A CA 1
ATOM 969 C C . ASP A 1 121 ? 15.794 1.811 -1.121 1.00 61.12 121 ASP A C 1
ATOM 971 O O . ASP A 1 121 ? 16.609 0.966 -1.492 1.00 61.12 121 ASP A O 1
ATOM 975 N N . GLY A 1 122 ? 14.628 1.982 -1.758 1.00 52.38 122 GLY A N 1
ATOM 976 C CA . GLY A 1 122 ? 14.155 1.158 -2.873 1.00 52.38 122 GLY A CA 1
ATOM 977 C C . GLY A 1 122 ? 13.444 -0.145 -2.481 1.00 52.38 122 GLY A C 1
ATOM 978 O O . GLY A 1 122 ? 12.939 -0.836 -3.366 1.00 52.38 122 GLY A O 1
ATOM 979 N N . SER A 1 123 ? 13.358 -0.490 -1.189 1.00 53.06 123 SER A N 1
ATOM 980 C CA . SER A 1 123 ? 12.741 -1.746 -0.721 1.00 53.06 123 SER A CA 1
ATOM 981 C C . SER A 1 123 ? 11.205 -1.727 -0.704 1.00 53.06 123 SER A C 1
ATOM 983 O O . SER A 1 123 ? 10.572 -2.747 -0.973 1.00 53.06 123 SER A O 1
ATOM 985 N N . LEU A 1 124 ? 10.595 -0.565 -0.443 1.00 51.09 124 LEU A N 1
ATOM 986 C CA . LEU A 1 124 ? 9.142 -0.372 -0.254 1.00 51.09 124 LEU A CA 1
ATOM 987 C C . LEU A 1 124 ? 8.276 -0.823 -1.430 1.00 51.09 124 LEU A C 1
ATOM 989 O O . LEU A 1 124 ? 7.141 -1.247 -1.299 1.00 51.09 124 LEU A O 1
ATOM 993 N N . THR A 1 125 ? 8.851 -0.703 -2.595 1.00 47.94 125 THR A N 1
ATOM 994 C CA . THR A 1 125 ? 8.245 -0.694 -3.921 1.00 47.94 125 THR A CA 1
ATOM 995 C C . THR A 1 125 ? 8.775 -1.846 -4.764 1.00 47.94 125 THR A C 1
ATOM 997 O O . THR A 1 125 ? 8.123 -2.262 -5.713 1.00 47.94 125 THR A O 1
ATOM 1000 N N . ALA A 1 126 ? 9.928 -2.400 -4.372 1.00 43.81 126 ALA A N 1
ATOM 1001 C CA . ALA A 1 126 ? 10.278 -3.777 -4.661 1.00 43.81 126 ALA A CA 1
ATOM 1002 C C . ALA A 1 126 ? 9.217 -4.724 -4.075 1.00 43.81 126 ALA A C 1
ATOM 1004 O O . ALA A 1 126 ? 8.800 -5.641 -4.762 1.00 43.81 126 ALA A O 1
ATOM 1005 N N . LEU A 1 127 ? 8.733 -4.480 -2.849 1.00 46.22 127 LEU A N 1
ATOM 1006 C CA . LEU A 1 127 ? 7.867 -5.414 -2.113 1.00 46.22 127 LEU A CA 1
ATOM 1007 C C . LEU A 1 127 ? 6.351 -5.186 -2.250 1.00 46.22 127 LEU A C 1
ATOM 1009 O O . LEU A 1 127 ? 5.584 -6.067 -1.869 1.00 46.22 127 LEU A O 1
ATOM 1013 N N . SER A 1 128 ? 5.886 -4.033 -2.736 1.00 41.72 128 SER A N 1
ATOM 1014 C CA . SER A 1 128 ? 4.460 -3.699 -2.639 1.00 41.72 128 SER A CA 1
ATOM 1015 C C . SER A 1 128 ? 3.620 -4.160 -3.834 1.00 41.72 128 SER A C 1
ATOM 1017 O O . SER A 1 128 ? 3.907 -3.776 -4.965 1.00 41.72 128 SER A O 1
ATOM 1019 N N . ASP A 1 129 ? 2.454 -4.752 -3.560 1.00 46.62 129 ASP A N 1
ATOM 1020 C CA . ASP A 1 129 ? 1.321 -4.882 -4.501 1.00 46.62 129 ASP A CA 1
ATOM 1021 C C . ASP A 1 129 ? 0.733 -3.509 -4.947 1.00 46.62 129 ASP A C 1
ATOM 1023 O O . ASP A 1 129 ? -0.323 -3.433 -5.579 1.00 46.62 129 ASP A O 1
ATOM 1027 N N . TYR A 1 130 ? 1.368 -2.385 -4.586 1.00 47.06 130 TYR A N 1
ATOM 1028 C CA . TYR A 1 130 ? 0.874 -1.019 -4.791 1.00 47.06 130 TYR A CA 1
ATOM 1029 C C . TYR A 1 130 ? 0.821 -0.616 -6.274 1.00 47.06 130 TYR A C 1
ATOM 1031 O O . TYR A 1 130 ? -0.027 0.184 -6.666 1.00 47.06 130 TYR A O 1
ATOM 1039 N N . ASN A 1 131 ? 1.654 -1.223 -7.123 1.00 59.69 131 ASN A N 1
ATOM 1040 C CA . ASN A 1 131 ? 1.662 -1.022 -8.577 1.00 59.69 131 ASN A CA 1
ATOM 1041 C C . ASN A 1 131 ? 0.901 -2.107 -9.363 1.00 59.69 131 ASN A C 1
ATOM 1043 O O . ASN A 1 131 ? 0.999 -2.160 -10.588 1.00 59.69 131 ASN A O 1
ATOM 1047 N N . GLY A 1 132 ? 0.114 -2.948 -8.680 1.00 61.84 132 GLY A N 1
ATOM 1048 C CA . GLY A 1 132 ? -0.712 -3.979 -9.315 1.00 61.84 132 GLY A CA 1
ATOM 1049 C C . GLY A 1 132 ? 0.042 -5.253 -9.716 1.00 61.84 132 GLY A C 1
ATOM 1050 O O . GLY A 1 132 ? -0.538 -6.118 -10.383 1.00 61.84 132 GLY A O 1
ATOM 1051 N N . TRP A 1 133 ? 1.311 -5.391 -9.318 1.00 72.12 133 TRP A N 1
ATOM 1052 C CA . TRP A 1 133 ? 2.057 -6.645 -9.431 1.00 72.12 133 TRP A CA 1
ATOM 1053 C C . TRP A 1 133 ? 1.703 -7.605 -8.303 1.00 72.12 133 TRP A C 1
ATOM 1055 O O . TRP A 1 133 ? 1.318 -7.186 -7.217 1.00 72.12 133 TRP A O 1
ATOM 1065 N N . LYS A 1 134 ? 1.816 -8.906 -8.578 1.00 69.62 134 LYS A N 1
ATOM 1066 C CA . LYS A 1 134 ? 1.681 -9.942 -7.553 1.00 69.62 134 LYS A CA 1
ATOM 1067 C C . LYS A 1 134 ? 2.986 -10.085 -6.771 1.00 69.62 134 LYS A C 1
ATOM 1069 O O . LYS A 1 134 ? 4.062 -9.863 -7.322 1.00 69.62 134 LYS A O 1
ATOM 1074 N N . SER A 1 135 ? 2.902 -10.557 -5.531 1.00 63.94 135 SER A N 1
ATOM 1075 C CA . SER A 1 135 ? 4.061 -10.771 -4.650 1.00 63.94 135 SER A CA 1
ATOM 1076 C C . SER A 1 135 ? 5.172 -11.651 -5.250 1.00 63.94 135 SER A C 1
ATOM 1078 O O . SER A 1 135 ? 6.347 -11.421 -4.988 1.00 63.94 135 SER A O 1
ATOM 1080 N N . TRP A 1 136 ? 4.846 -12.622 -6.109 1.00 70.62 136 TRP A N 1
ATOM 1081 C CA . TRP A 1 136 ? 5.839 -13.439 -6.832 1.00 70.62 136 TRP A CA 1
ATOM 1082 C C . TRP A 1 136 ? 6.412 -12.761 -8.088 1.00 70.62 136 TRP A C 1
ATOM 1084 O O . TRP A 1 136 ? 7.407 -13.215 -8.646 1.00 70.62 136 TRP A O 1
ATOM 1094 N N . GLU A 1 137 ? 5.797 -11.674 -8.553 1.00 74.19 137 GLU A N 1
ATOM 1095 C CA . GLU A 1 137 ? 6.284 -10.844 -9.659 1.00 74.19 137 GLU A CA 1
ATOM 1096 C C . GLU A 1 137 ? 7.172 -9.695 -9.162 1.00 74.19 137 GLU A C 1
ATOM 1098 O O . GLU A 1 137 ? 7.606 -8.871 -9.966 1.00 74.19 137 GLU A O 1
ATOM 1103 N N . VAL A 1 138 ? 7.469 -9.630 -7.866 1.00 74.00 138 VAL A N 1
ATOM 1104 C CA . VAL A 1 138 ? 8.352 -8.639 -7.238 1.00 74.00 138 VAL A CA 1
ATOM 1105 C C . VAL A 1 138 ? 9.736 -8.600 -7.912 1.00 74.00 138 VAL A C 1
ATOM 1107 O O . VAL A 1 138 ? 10.281 -9.628 -8.332 1.00 74.00 138 VAL A O 1
ATOM 1110 N N . ILE A 1 139 ? 10.290 -7.391 -8.071 1.00 75.62 139 ILE A N 1
ATOM 1111 C CA . ILE A 1 139 ? 11.710 -7.191 -8.406 1.00 75.62 139 ILE A CA 1
ATOM 1112 C C . ILE A 1 139 ? 12.470 -7.140 -7.085 1.00 75.62 139 ILE A C 1
ATOM 1114 O O . ILE A 1 139 ? 12.224 -6.246 -6.280 1.00 75.62 139 ILE A O 1
ATOM 1118 N N . ALA A 1 140 ? 13.381 -8.080 -6.842 1.00 68.31 140 ALA A N 1
ATOM 1119 C CA . ALA A 1 140 ? 14.128 -8.095 -5.590 1.00 68.31 140 ALA A CA 1
ATOM 1120 C C . ALA A 1 140 ? 15.146 -6.941 -5.547 1.00 68.31 140 ALA A C 1
ATOM 1122 O O . ALA A 1 140 ? 15.682 -6.533 -6.574 1.00 68.31 140 ALA A O 1
ATOM 1123 N N . SER A 1 141 ? 15.480 -6.445 -4.350 1.00 60.56 141 SER A N 1
ATOM 1124 C CA . SER A 1 141 ? 16.456 -5.347 -4.173 1.00 60.56 141 SER A CA 1
ATOM 1125 C C . SER A 1 141 ? 17.846 -5.659 -4.772 1.00 60.56 141 SER A C 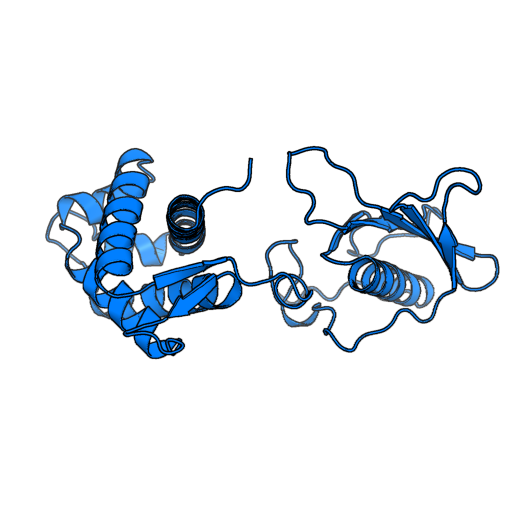1
ATOM 1127 O O . SER A 1 141 ? 18.565 -4.764 -5.225 1.00 60.56 141 SER A O 1
ATOM 1129 N N . GLY A 1 142 ? 18.208 -6.946 -4.839 1.00 67.94 142 GLY A N 1
ATOM 1130 C CA . GLY A 1 142 ? 19.448 -7.423 -5.457 1.00 67.94 142 GLY A CA 1
ATOM 1131 C C . GLY A 1 142 ? 19.412 -7.562 -6.983 1.00 67.94 142 GLY A C 1
ATOM 1132 O O . GLY A 1 142 ? 20.475 -7.726 -7.585 1.00 67.94 142 GLY A O 1
ATOM 1133 N N . ASP A 1 143 ? 18.237 -7.486 -7.617 1.00 75.88 143 ASP A N 1
ATOM 1134 C CA . ASP A 1 143 ? 18.110 -7.651 -9.065 1.00 75.88 143 ASP A CA 1
ATOM 1135 C C . ASP A 1 143 ? 18.796 -6.492 -9.792 1.00 75.88 143 ASP A C 1
ATOM 1137 O O . ASP A 1 143 ? 18.648 -5.315 -9.442 1.00 75.88 143 ASP A O 1
ATOM 1141 N N . ARG A 1 144 ? 19.552 -6.826 -10.838 1.00 84.69 144 ARG A N 1
ATOM 1142 C CA . ARG A 1 144 ? 20.238 -5.846 -11.681 1.00 84.69 144 ARG A CA 1
ATOM 1143 C C . ARG A 1 144 ? 19.806 -5.995 -13.137 1.00 84.69 144 ARG A C 1
ATOM 1145 O O . ARG A 1 144 ? 19.723 -7.133 -13.609 1.00 84.69 144 ARG A O 1
ATOM 1152 N N . PRO A 1 145 ? 19.585 -4.874 -13.847 1.00 88.38 145 PRO A N 1
ATOM 1153 C CA . PRO A 1 145 ? 19.349 -4.914 -15.278 1.00 88.38 145 PRO A CA 1
ATOM 1154 C C . PRO A 1 145 ? 20.588 -5.468 -15.987 1.00 88.38 145 PRO A C 1
ATOM 1156 O O . PRO A 1 145 ? 21.725 -5.170 -15.614 1.00 88.38 145 PRO A O 1
ATOM 1159 N N . ARG A 1 146 ? 20.350 -6.312 -16.984 1.00 87.75 146 ARG A N 1
ATOM 1160 C CA . ARG A 1 146 ? 21.346 -6.963 -17.838 1.00 87.75 146 ARG A CA 1
ATOM 1161 C C . ARG A 1 146 ? 21.574 -6.182 -19.130 1.00 87.75 146 ARG A C 1
ATOM 1163 O O . ARG A 1 146 ? 22.647 -6.291 -19.718 1.00 87.75 146 ARG A O 1
ATOM 1170 N N . GLY A 1 147 ? 20.571 -5.432 -19.581 1.00 82.62 147 GLY A N 1
ATOM 1171 C CA . GLY A 1 147 ? 20.604 -4.666 -20.817 1.00 82.62 147 GLY A CA 1
ATOM 1172 C C . GLY A 1 147 ? 21.401 -3.369 -20.701 1.00 82.62 147 GLY A C 1
ATOM 1173 O O . GLY A 1 147 ? 21.791 -2.922 -19.618 1.00 82.62 147 GLY A O 1
ATOM 1174 N N . LYS A 1 148 ? 21.643 -2.735 -21.852 1.00 91.56 148 LYS A N 1
ATOM 1175 C CA . LYS A 1 148 ? 22.316 -1.432 -21.905 1.00 91.56 148 LYS A CA 1
ATOM 1176 C C . LYS A 1 148 ? 21.280 -0.323 -21.780 1.00 91.56 148 LYS A C 1
ATOM 1178 O O . LYS A 1 148 ? 20.416 -0.189 -22.641 1.00 91.56 148 LYS A O 1
ATOM 1183 N N . TRP A 1 149 ? 21.414 0.503 -20.750 1.00 93.12 149 TRP A N 1
ATOM 1184 C CA . TRP A 1 149 ? 20.552 1.660 -20.507 1.00 93.12 149 TRP A CA 1
ATOM 1185 C C . TRP A 1 149 ? 21.314 2.952 -20.786 1.00 93.12 149 TRP A C 1
ATOM 1187 O O . TRP A 1 149 ? 22.448 3.119 -20.336 1.00 93.12 149 TRP A O 1
ATOM 1197 N N . ARG A 1 150 ? 20.715 3.856 -21.564 1.00 91.31 150 ARG A N 1
ATOM 1198 C CA . ARG A 1 150 ? 21.325 5.131 -21.975 1.00 91.31 150 ARG A CA 1
ATOM 1199 C C . ARG A 1 150 ? 20.342 6.268 -21.754 1.00 91.31 150 ARG A C 1
ATOM 1201 O O . ARG A 1 150 ? 19.145 6.056 -21.909 1.00 91.31 150 ARG A O 1
ATOM 1208 N N . HIS A 1 151 ? 20.837 7.463 -21.441 1.00 89.12 151 HIS A N 1
ATOM 1209 C CA . HIS A 1 151 ? 19.981 8.647 -21.370 1.00 89.12 151 HIS A CA 1
ATOM 1210 C C . HIS A 1 151 ? 19.258 8.871 -22.701 1.00 89.12 151 HIS A C 1
ATOM 1212 O O . HIS A 1 151 ? 19.875 8.789 -23.766 1.00 89.12 151 HIS A O 1
ATOM 1218 N N . ALA A 1 152 ? 17.959 9.162 -22.627 1.00 84.06 152 ALA A N 1
ATOM 1219 C CA . ALA A 1 152 ? 17.140 9.432 -23.806 1.00 84.06 152 ALA A CA 1
ATOM 1220 C C . ALA A 1 152 ? 17.584 10.715 -24.533 1.00 84.06 152 ALA A C 1
ATOM 1222 O O . ALA A 1 152 ? 17.497 10.799 -25.756 1.00 84.06 152 ALA A O 1
ATOM 1223 N N . TRP A 1 153 ? 18.114 11.688 -23.786 1.00 77.44 153 TRP A N 1
ATOM 1224 C CA . TRP A 1 153 ? 18.535 12.991 -24.295 1.00 77.44 153 TRP A CA 1
ATOM 1225 C C . TRP A 1 153 ? 20.008 13.225 -23.969 1.00 77.44 153 TRP A C 1
ATOM 1227 O O . TRP A 1 153 ? 20.398 13.206 -22.804 1.00 77.44 153 TRP A O 1
ATOM 1237 N N . LYS A 1 154 ? 20.838 13.463 -24.992 1.00 66.19 154 LYS A N 1
ATOM 1238 C CA . LYS A 1 154 ? 22.280 13.724 -24.809 1.00 66.19 154 LYS A CA 1
ATOM 1239 C C . LYS A 1 154 ? 22.565 15.049 -24.097 1.00 66.19 154 LYS A C 1
ATOM 1241 O O . LYS A 1 154 ? 23.600 15.185 -23.459 1.00 66.19 154 LYS A O 1
ATOM 1246 N N . GLU A 1 155 ? 21.659 16.012 -24.224 1.00 66.62 155 GLU A N 1
ATOM 1247 C CA . GLU A 1 155 ? 21.876 17.410 -23.829 1.00 66.62 155 GLU A CA 1
ATOM 1248 C C . GLU A 1 155 ? 21.319 17.737 -22.436 1.00 66.62 155 GLU A C 1
ATOM 1250 O O . GLU A 1 155 ? 21.631 18.784 -21.875 1.00 66.62 155 GLU A O 1
ATOM 1255 N N . LYS A 1 156 ? 20.512 16.841 -21.851 1.00 59.12 156 LYS A N 1
ATOM 1256 C CA . LYS A 1 156 ? 19.885 17.049 -20.545 1.00 59.12 156 LYS A CA 1
ATOM 1257 C C . LYS A 1 156 ? 20.108 15.822 -19.671 1.00 59.12 156 LYS A C 1
ATOM 1259 O O . LYS A 1 156 ? 19.585 14.749 -19.963 1.00 59.12 156 LYS A O 1
ATOM 1264 N N . LEU A 1 157 ? 20.861 16.000 -18.584 1.00 61.00 157 LEU A N 1
ATOM 1265 C CA . LEU A 1 157 ? 20.994 15.024 -17.498 1.00 61.00 157 LEU A CA 1
ATOM 1266 C C . LEU A 1 157 ? 19.647 14.924 -16.769 1.00 61.00 157 LEU A C 1
ATOM 1268 O O . LEU A 1 157 ? 19.423 15.563 -15.746 1.00 61.00 157 LEU A O 1
ATOM 1272 N N . GLY A 1 158 ? 18.708 14.210 -17.381 1.00 71.56 158 GLY A N 1
ATOM 1273 C CA . GLY A 1 158 ? 17.386 13.939 -16.839 1.00 71.56 158 GLY A CA 1
ATOM 1274 C C . GLY A 1 158 ? 17.253 12.492 -16.384 1.00 71.56 158 GLY A C 1
ATOM 1275 O O . GLY A 1 158 ? 17.994 11.606 -16.819 1.00 71.56 158 GLY A O 1
ATOM 1276 N N . ASP A 1 159 ? 16.252 12.261 -15.544 1.00 87.06 159 ASP A N 1
ATOM 1277 C CA . ASP A 1 159 ? 15.818 10.942 -15.095 1.00 87.06 159 ASP A CA 1
ATOM 1278 C C . ASP A 1 159 ? 15.012 10.235 -16.186 1.00 87.06 159 ASP A C 1
ATOM 1280 O O . ASP A 1 159 ? 13.810 10.027 -16.054 1.00 87.06 159 ASP A O 1
ATOM 1284 N N . ASP A 1 160 ? 15.655 9.943 -17.311 1.00 91.38 160 ASP A N 1
ATOM 1285 C CA . ASP A 1 160 ? 15.002 9.432 -18.511 1.00 91.38 160 ASP A CA 1
ATOM 1286 C C . ASP A 1 160 ? 15.980 8.593 -19.336 1.00 91.38 160 ASP A C 1
ATOM 1288 O O . ASP A 1 160 ? 16.988 9.100 -19.843 1.00 91.38 160 ASP A O 1
ATOM 1292 N N . PHE A 1 161 ? 15.691 7.299 -19.454 1.00 94.06 161 PHE A N 1
ATOM 1293 C CA . PHE A 1 161 ? 16.584 6.308 -20.039 1.00 94.06 161 PHE A CA 1
ATOM 1294 C C . PHE A 1 161 ? 15.849 5.383 -21.001 1.00 94.06 161 PHE A C 1
ATOM 1296 O O . PHE A 1 161 ? 14.716 4.977 -20.753 1.00 94.06 161 PHE A O 1
ATOM 1303 N N . ILE A 1 162 ? 16.542 4.975 -22.059 1.00 94.62 162 ILE A N 1
ATOM 1304 C CA . ILE A 1 162 ? 16.096 3.969 -23.023 1.00 94.62 162 ILE A CA 1
ATOM 1305 C C . ILE A 1 162 ? 16.982 2.729 -22.870 1.00 94.62 162 ILE A C 1
ATOM 1307 O O . ILE A 1 162 ? 18.212 2.836 -22.810 1.00 94.62 162 ILE A O 1
ATOM 1311 N N . GLY A 1 163 ? 16.343 1.565 -22.769 1.00 95.25 163 GLY A N 1
ATOM 1312 C CA . GLY A 1 163 ? 16.983 0.263 -22.626 1.00 95.25 163 GLY A CA 1
ATOM 1313 C C . GLY A 1 163 ? 17.068 -0.475 -23.958 1.00 95.25 163 GLY A C 1
ATOM 1314 O O . GLY A 1 163 ? 16.103 -0.492 -24.721 1.00 95.25 163 GLY A O 1
ATOM 1315 N N . PHE A 1 164 ? 18.208 -1.116 -24.211 1.00 93.88 164 PHE A N 1
ATOM 1316 C CA . PHE A 1 164 ? 18.483 -1.874 -25.431 1.00 93.88 164 PHE A CA 1
ATOM 1317 C C . PHE A 1 164 ? 18.991 -3.293 -25.141 1.00 93.88 164 PHE A C 1
ATOM 1319 O O . PHE A 1 164 ? 19.823 -3.493 -24.246 1.00 93.88 164 PHE A O 1
ATOM 1326 N N . ASP A 1 165 ? 18.530 -4.242 -25.955 1.00 92.69 165 ASP A N 1
ATOM 1327 C CA . ASP A 1 165 ? 19.070 -5.593 -26.110 1.00 92.69 165 ASP A CA 1
ATOM 1328 C C . ASP A 1 165 ? 19.689 -5.708 -27.511 1.00 92.69 165 ASP A C 1
ATOM 1330 O O . ASP A 1 165 ? 18.988 -5.735 -28.523 1.00 92.69 165 ASP A O 1
ATOM 1334 N N . GLY A 1 166 ? 21.021 -5.661 -27.584 1.00 89.56 166 GLY A N 1
ATOM 1335 C CA . GLY A 1 166 ? 21.719 -5.426 -28.850 1.00 89.56 166 GLY A CA 1
ATOM 1336 C C . GLY A 1 166 ? 21.306 -4.085 -29.468 1.00 89.56 166 GLY A C 1
ATOM 1337 O O . GLY A 1 166 ? 21.473 -3.038 -28.840 1.00 89.56 166 GLY A O 1
ATOM 1338 N N . GLU A 1 167 ? 20.759 -4.136 -30.682 1.00 89.69 167 GLU A N 1
ATOM 1339 C CA . GLU A 1 167 ? 20.211 -2.978 -31.407 1.00 89.69 167 GLU A CA 1
ATOM 1340 C C . GLU A 1 167 ? 18.694 -2.799 -31.197 1.00 89.69 167 GLU A C 1
ATOM 1342 O O . GLU A 1 167 ? 18.116 -1.794 -31.612 1.00 89.69 167 GLU A O 1
ATOM 1347 N N . THR A 1 168 ? 18.028 -3.747 -30.531 1.00 90.94 168 THR A N 1
ATOM 1348 C CA . THR A 1 168 ? 16.581 -3.703 -30.301 1.00 90.94 168 THR A CA 1
ATOM 1349 C C . THR A 1 168 ? 16.263 -2.868 -29.065 1.00 90.94 168 THR A C 1
ATOM 1351 O O . THR A 1 168 ? 16.797 -3.097 -27.978 1.00 90.94 168 THR A O 1
ATOM 1354 N N . CYS A 1 169 ? 15.355 -1.901 -29.208 1.00 93.06 169 CYS A N 1
ATOM 1355 C CA . CYS A 1 169 ? 14.834 -1.130 -28.083 1.00 93.06 169 CYS A CA 1
ATOM 1356 C C . CYS A 1 169 ? 13.887 -1.999 -27.241 1.00 93.06 169 CYS A C 1
ATOM 1358 O O . CYS A 1 169 ? 12.879 -2.486 -27.745 1.00 93.06 169 CYS A O 1
ATOM 1360 N N . MET A 1 170 ? 14.188 -2.164 -25.952 1.00 94.94 170 MET A N 1
ATOM 1361 C CA . MET A 1 170 ? 13.333 -2.896 -25.009 1.00 94.94 170 MET A CA 1
ATOM 1362 C C . MET A 1 170 ? 12.223 -1.999 -24.450 1.00 94.94 170 MET A C 1
ATOM 1364 O O . MET A 1 170 ? 11.085 -2.431 -24.255 1.00 94.94 170 MET A O 1
ATOM 1368 N N . GLY A 1 171 ? 12.551 -0.736 -24.173 1.00 95.00 171 GLY A N 1
ATOM 1369 C CA . GLY A 1 171 ? 11.636 0.210 -23.547 1.00 95.00 171 GLY A CA 1
ATOM 1370 C C . GLY A 1 171 ? 12.334 1.433 -22.968 1.00 95.00 171 GLY A C 1
ATOM 1371 O O . GLY A 1 171 ? 13.523 1.663 -23.183 1.00 95.00 171 GLY A O 1
ATOM 1372 N N . ARG A 1 172 ? 11.572 2.231 -22.225 1.00 95.25 172 ARG A N 1
ATOM 1373 C CA . ARG A 1 172 ? 12.001 3.496 -21.629 1.00 95.25 172 ARG A CA 1
ATOM 1374 C C . ARG A 1 172 ? 11.579 3.546 -20.170 1.00 95.25 172 ARG A C 1
ATOM 1376 O O . ARG A 1 172 ? 10.472 3.127 -19.839 1.00 95.25 172 ARG A O 1
ATOM 1383 N N . ILE A 1 173 ? 12.438 4.086 -19.318 1.00 94.31 173 ILE A N 1
ATOM 1384 C CA . ILE A 1 173 ? 12.138 4.382 -17.918 1.00 94.31 173 ILE A CA 1
ATOM 1385 C C . ILE A 1 173 ? 12.360 5.863 -17.675 1.00 94.31 173 ILE A C 1
ATOM 1387 O O . ILE A 1 173 ? 13.304 6.439 -18.211 1.00 94.31 173 ILE A O 1
ATOM 1391 N N . PHE A 1 174 ? 11.505 6.487 -16.882 1.00 91.81 174 PHE A N 1
ATOM 1392 C CA . PHE A 1 174 ? 11.624 7.909 -16.614 1.00 91.81 174 PHE A CA 1
ATOM 1393 C C . PHE A 1 174 ? 10.951 8.308 -15.311 1.00 91.81 174 PHE A C 1
ATOM 1395 O O . PHE A 1 174 ? 10.042 7.640 -14.817 1.00 91.81 174 PHE A O 1
ATOM 1402 N N . ARG A 1 175 ? 11.367 9.449 -14.779 1.00 87.50 175 ARG A N 1
ATOM 1403 C CA . ARG A 1 175 ? 10.709 10.126 -13.671 1.00 87.50 175 ARG A CA 1
ATOM 1404 C C . ARG A 1 175 ? 10.065 11.407 -14.181 1.00 87.50 175 ARG A C 1
ATOM 1406 O O . ARG A 1 175 ? 10.674 12.165 -14.931 1.00 87.50 175 ARG A O 1
ATOM 1413 N N . ILE A 1 176 ? 8.826 11.638 -13.769 1.00 77.62 176 ILE A N 1
ATOM 1414 C CA . ILE A 1 176 ? 8.093 12.874 -14.043 1.00 77.62 176 ILE A CA 1
ATOM 1415 C C . ILE A 1 176 ? 7.364 13.310 -12.782 1.00 77.62 176 ILE A C 1
ATOM 1417 O O . ILE A 1 176 ? 6.762 12.486 -12.093 1.00 77.62 176 ILE A O 1
ATOM 1421 N N . ASP A 1 177 ? 7.399 14.609 -12.510 1.00 68.31 177 ASP A N 1
ATOM 1422 C CA . ASP A 1 177 ? 6.656 15.217 -11.412 1.00 68.31 177 ASP A CA 1
ATOM 1423 C C . ASP A 1 177 ? 5.259 15.626 -11.899 1.00 68.31 177 ASP A C 1
ATOM 1425 O O . ASP A 1 177 ? 4.993 16.778 -12.227 1.00 68.31 177 ASP A O 1
ATOM 1429 N N . LEU A 1 178 ? 4.376 14.636 -12.062 1.00 54.97 178 LEU A N 1
ATOM 1430 C CA . LEU A 1 178 ? 2.991 14.877 -12.491 1.00 54.97 178 LEU A CA 1
ATOM 1431 C C . LEU A 1 178 ? 2.028 15.141 -11.329 1.00 54.97 178 LEU A C 1
ATOM 1433 O O . LEU A 1 178 ? 0.900 15.564 -11.561 1.00 54.97 178 LEU A O 1
ATOM 1437 N N . THR A 1 179 ? 2.420 14.817 -10.095 1.00 49.69 179 THR A N 1
ATOM 1438 C CA . THR A 1 179 ? 1.490 14.750 -8.950 1.00 49.69 179 THR A CA 1
ATOM 1439 C C . THR A 1 179 ? 2.068 15.310 -7.651 1.00 49.69 179 THR A C 1
ATOM 1441 O O . THR A 1 179 ? 1.443 15.157 -6.607 1.00 49.69 179 THR A O 1
ATOM 1444 N N . GLY A 1 180 ? 3.257 15.926 -7.675 1.00 47.88 180 GLY A N 1
ATOM 1445 C CA . GLY A 1 180 ? 3.985 16.282 -6.454 1.00 47.88 180 GLY A CA 1
ATOM 1446 C C . GLY A 1 180 ? 4.599 15.073 -5.738 1.00 47.88 180 GLY A C 1
ATOM 1447 O O . GLY A 1 180 ? 5.071 15.210 -4.615 1.00 47.88 180 GLY A O 1
ATOM 1448 N N . SER A 1 181 ? 4.580 13.892 -6.372 1.00 50.38 181 SER A N 1
ATOM 1449 C CA . SER A 1 181 ? 5.258 12.676 -5.918 1.00 50.38 181 SER A CA 1
ATOM 1450 C C . SER A 1 181 ? 6.476 12.433 -6.809 1.00 50.38 181 SER A C 1
ATOM 1452 O O . SER A 1 181 ? 6.355 11.963 -7.942 1.00 50.38 181 SER A O 1
ATOM 1454 N N . ASP A 1 182 ? 7.659 12.741 -6.283 1.00 56.44 182 ASP A N 1
ATOM 1455 C CA . ASP A 1 182 ? 8.977 12.552 -6.905 1.00 56.44 182 ASP A CA 1
ATOM 1456 C C . ASP A 1 182 ? 9.512 11.110 -6.766 1.00 56.44 182 ASP A C 1
ATOM 1458 O O . ASP A 1 182 ? 10.682 10.816 -7.038 1.00 56.44 182 ASP A O 1
ATOM 1462 N N . GLU A 1 183 ? 8.639 10.190 -6.358 1.00 64.38 183 GLU A N 1
ATOM 1463 C CA . GLU A 1 183 ? 9.012 8.916 -5.737 1.00 64.38 183 GLU A CA 1
ATOM 1464 C C . GLU A 1 183 ? 8.867 7.710 -6.676 1.00 64.38 183 GLU A C 1
ATOM 1466 O O . GLU A 1 183 ? 9.097 6.568 -6.276 1.00 64.38 183 GLU A O 1
ATOM 1471 N N . ARG A 1 184 ? 8.453 7.937 -7.931 1.00 78.81 184 ARG A N 1
ATOM 1472 C CA . ARG A 1 184 ? 8.123 6.873 -8.892 1.00 78.81 184 ARG A CA 1
ATOM 1473 C C . ARG A 1 184 ? 8.965 6.959 -10.157 1.00 78.81 184 ARG A C 1
ATOM 1475 O O . ARG A 1 184 ? 9.123 8.021 -10.753 1.00 78.81 184 ARG A O 1
ATOM 1482 N N . TRP A 1 185 ? 9.432 5.796 -10.596 1.00 85.88 185 TRP A N 1
ATOM 1483 C CA . TRP A 1 185 ? 10.036 5.582 -11.904 1.00 85.88 185 TRP A CA 1
ATOM 1484 C C . TRP A 1 185 ? 9.036 4.877 -12.800 1.00 85.88 185 TRP A C 1
ATOM 1486 O O . TRP A 1 185 ? 8.770 3.685 -12.657 1.00 85.88 185 TRP A O 1
ATOM 1496 N N . TYR A 1 186 ? 8.472 5.628 -13.726 1.00 89.19 186 TYR A N 1
ATOM 1497 C CA . TYR A 1 186 ? 7.573 5.109 -14.737 1.00 89.19 186 TYR A CA 1
ATOM 1498 C C . TYR A 1 186 ? 8.363 4.324 -15.773 1.00 89.19 186 TYR A C 1
ATOM 1500 O O . TYR A 1 186 ? 9.532 4.607 -16.036 1.00 89.19 186 TYR A O 1
ATOM 1508 N N . TRP A 1 187 ? 7.716 3.337 -16.372 1.00 92.81 187 TRP A N 1
ATOM 1509 C CA . TRP A 1 187 ? 8.298 2.564 -17.452 1.00 92.81 187 TRP A CA 1
ATOM 1510 C C . TRP A 1 187 ? 7.272 2.291 -18.543 1.00 92.81 187 TRP A C 1
ATOM 1512 O O . TRP A 1 187 ? 6.075 2.148 -18.288 1.00 92.81 187 TRP A O 1
ATOM 1522 N N . LEU A 1 188 ? 7.772 2.226 -19.773 1.00 93.94 188 LEU A N 1
ATOM 1523 C CA . LEU A 1 188 ? 7.035 1.916 -20.989 1.00 93.94 188 LEU A CA 1
ATOM 1524 C C . LEU A 1 188 ? 7.829 0.879 -21.772 1.00 93.94 188 LEU A C 1
ATOM 1526 O O . LEU A 1 188 ? 9.022 1.052 -22.017 1.00 93.94 188 LEU A O 1
ATOM 1530 N N . MET A 1 189 ? 7.164 -0.183 -22.196 1.00 94.56 189 MET A N 1
ATOM 1531 C CA . MET A 1 189 ? 7.750 -1.131 -23.138 1.00 94.56 189 MET A CA 1
ATOM 1532 C C . MET A 1 189 ? 7.804 -0.507 -24.535 1.00 94.56 189 MET A C 1
ATOM 1534 O O . MET A 1 189 ? 6.863 0.186 -24.931 1.00 94.56 189 MET A O 1
ATOM 1538 N N . ALA A 1 190 ? 8.848 -0.807 -25.307 1.00 91.00 190 ALA A N 1
ATOM 1539 C CA . ALA A 1 190 ? 8.878 -0.445 -26.719 1.00 91.00 190 ALA A CA 1
ATOM 1540 C C . ALA A 1 190 ? 7.694 -1.094 -27.457 1.00 91.00 190 ALA A C 1
ATOM 1542 O O . ALA A 1 190 ? 7.275 -2.211 -27.137 1.00 91.00 190 ALA A O 1
ATOM 1543 N N . ALA A 1 191 ? 7.119 -0.364 -28.411 1.00 77.81 191 ALA A N 1
ATOM 1544 C CA . ALA A 1 191 ? 6.074 -0.886 -29.276 1.00 77.81 191 ALA A CA 1
ATOM 1545 C C . ALA A 1 191 ? 6.728 -1.517 -30.509 1.00 77.81 191 ALA A C 1
ATOM 1547 O O . ALA A 1 191 ? 7.280 -0.809 -31.345 1.00 77.81 191 ALA A O 1
ATOM 1548 N N . ASP A 1 192 ? 6.653 -2.838 -30.615 1.00 76.69 192 ASP A N 1
ATOM 1549 C CA . ASP A 1 192 ? 7.158 -3.624 -31.749 1.00 76.69 192 ASP A CA 1
ATOM 1550 C C . ASP A 1 192 ? 6.025 -4.335 -32.519 1.00 76.69 192 ASP A C 1
ATOM 1552 O O . ASP A 1 192 ? 6.275 -5.097 -33.448 1.00 76.69 192 ASP A O 1
ATOM 1556 N N . GLY A 1 193 ? 4.766 -4.093 -32.130 1.00 73.38 193 GLY A N 1
ATOM 1557 C CA . GLY A 1 193 ? 3.580 -4.729 -32.709 1.00 73.38 193 GLY A CA 1
ATOM 1558 C C . GLY A 1 193 ? 3.342 -6.175 -32.256 1.00 73.38 193 GLY A C 1
ATOM 1559 O O . GLY A 1 193 ? 2.355 -6.782 -32.672 1.00 73.38 193 GLY A O 1
ATOM 1560 N N . SER A 1 194 ? 4.196 -6.732 -31.393 1.00 76.44 194 SER A N 1
ATOM 1561 C CA . SER A 1 194 ? 4.056 -8.104 -30.907 1.00 76.44 194 SER A CA 1
ATOM 1562 C C . SER A 1 194 ? 2.880 -8.261 -29.923 1.00 76.44 194 SER A C 1
ATOM 1564 O O . SER A 1 194 ? 2.528 -7.332 -29.180 1.00 76.44 194 SER A O 1
ATOM 1566 N N . PRO A 1 195 ? 2.224 -9.439 -29.883 1.00 82.50 195 PRO A N 1
ATOM 1567 C CA . PRO A 1 195 ? 1.143 -9.688 -28.941 1.00 82.50 195 PRO A CA 1
ATOM 1568 C C . PRO A 1 195 ? 1.663 -9.680 -27.500 1.00 82.50 195 PRO A C 1
ATOM 1570 O O . PRO A 1 195 ? 2.593 -10.400 -27.148 1.00 82.50 195 PRO A O 1
ATOM 1573 N N . ARG A 1 196 ? 0.983 -8.925 -26.631 1.00 85.38 196 ARG A N 1
ATOM 1574 C CA . ARG A 1 196 ? 1.370 -8.723 -25.224 1.00 85.38 196 ARG A CA 1
ATOM 1575 C C . ARG A 1 196 ? 1.218 -9.933 -24.312 1.00 85.38 196 ARG A C 1
ATOM 1577 O O . ARG A 1 196 ? 1.792 -9.941 -23.230 1.00 85.38 196 ARG A O 1
ATOM 1584 N N . ARG A 1 197 ? 0.410 -10.925 -24.694 1.00 86.38 197 ARG A N 1
ATOM 1585 C CA . ARG A 1 197 ? 0.221 -12.183 -23.940 1.00 86.38 197 ARG A CA 1
ATOM 1586 C C . ARG A 1 197 ? -0.055 -11.973 -22.436 1.00 86.38 197 ARG A C 1
ATOM 1588 O O . ARG A 1 197 ? 0.463 -12.694 -21.589 1.00 86.38 197 ARG A O 1
ATOM 1595 N N . GLY A 1 198 ? -0.859 -10.960 -22.106 1.00 84.88 198 GLY A N 1
ATOM 1596 C CA . GLY A 1 198 ? -1.235 -10.621 -20.727 1.00 84.88 198 GLY A CA 1
ATOM 1597 C C . GLY A 1 198 ? -0.221 -9.767 -19.954 1.00 84.88 198 GLY A C 1
ATOM 1598 O O . GLY A 1 198 ? -0.517 -9.349 -18.833 1.00 84.88 198 GLY A O 1
ATOM 1599 N N . TRP A 1 199 ? 0.944 -9.464 -20.530 1.00 87.81 199 TRP A N 1
ATOM 1600 C CA . TRP A 1 199 ? 1.903 -8.537 -19.936 1.00 87.81 199 TRP A CA 1
ATOM 1601 C C . TRP A 1 199 ? 1.466 -7.073 -20.115 1.00 87.81 199 TRP A C 1
ATOM 1603 O O . TRP A 1 199 ? 0.999 -6.694 -21.193 1.00 87.81 199 TRP A O 1
ATOM 1613 N N . PRO A 1 200 ? 1.625 -6.225 -19.085 1.00 88.12 200 PRO A N 1
ATOM 1614 C CA . PRO A 1 200 ? 1.336 -4.801 -19.192 1.00 88.12 200 PRO A CA 1
ATOM 1615 C C . PRO A 1 200 ? 2.324 -4.077 -20.116 1.00 88.12 200 PRO A C 1
ATOM 1617 O O . PRO A 1 200 ? 3.491 -4.443 -20.237 1.00 88.12 200 PRO A O 1
ATOM 1620 N N . ALA A 1 201 ? 1.839 -3.015 -20.760 1.00 88.75 201 ALA A N 1
ATOM 1621 C CA . ALA A 1 201 ? 2.633 -2.172 -21.655 1.00 88.75 201 ALA A CA 1
ATOM 1622 C C . ALA A 1 201 ? 3.378 -1.038 -20.936 1.00 88.75 2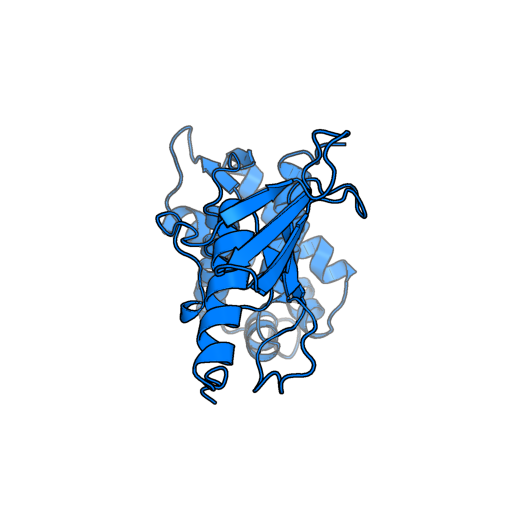01 ALA A C 1
ATOM 1624 O O . ALA A 1 201 ? 4.314 -0.462 -21.489 1.00 88.75 201 ALA A O 1
ATOM 1625 N N . ALA A 1 202 ? 2.925 -0.711 -19.731 1.00 90.19 202 ALA A N 1
ATOM 1626 C CA . ALA A 1 202 ? 3.357 0.430 -18.953 1.00 90.19 202 ALA A CA 1
ATOM 1627 C C . ALA A 1 202 ? 3.127 0.163 -17.467 1.00 90.19 202 ALA A C 1
ATOM 1629 O O . ALA A 1 202 ? 2.259 -0.636 -17.100 1.00 90.19 202 ALA A O 1
ATOM 1630 N N . GLY A 1 203 ? 3.849 0.889 -16.626 1.00 88.19 203 GLY A N 1
ATOM 1631 C CA . GLY A 1 203 ? 3.617 0.903 -15.193 1.00 88.19 203 GLY A CA 1
ATOM 1632 C C . GLY A 1 203 ? 4.613 1.800 -14.490 1.00 88.19 203 GLY A C 1
ATOM 1633 O O . GLY A 1 203 ? 5.209 2.694 -15.092 1.00 88.19 203 GLY A O 1
ATOM 1634 N N . TYR A 1 204 ? 4.783 1.563 -13.199 1.00 85.75 204 TYR A N 1
ATOM 1635 C CA . TYR A 1 204 ? 5.784 2.255 -12.416 1.00 85.75 204 TYR A CA 1
ATOM 1636 C C . TYR A 1 204 ? 6.446 1.299 -11.438 1.00 85.75 204 TYR A C 1
ATOM 1638 O O . TYR A 1 204 ? 5.856 0.338 -10.948 1.00 85.75 204 TYR A O 1
ATOM 1646 N N . GLU A 1 205 ? 7.703 1.591 -11.185 1.00 82.06 205 GLU A N 1
ATOM 1647 C CA . GLU A 1 205 ? 8.485 1.054 -10.101 1.00 82.06 205 GLU A CA 1
ATOM 1648 C C . GLU A 1 205 ? 9.038 2.251 -9.334 1.00 82.06 205 GLU A C 1
ATOM 1650 O O . GLU A 1 205 ? 8.575 3.388 -9.427 1.00 82.06 205 GLU A O 1
ATOM 1655 N N . ALA A 1 206 ? 10.050 1.988 -8.548 1.00 73.81 206 ALA A N 1
ATOM 1656 C CA . ALA A 1 206 ? 10.490 2.894 -7.517 1.00 73.81 206 ALA A CA 1
ATOM 1657 C C . ALA A 1 206 ? 11.797 3.584 -7.799 1.00 73.81 206 ALA A C 1
ATOM 1659 O O . ALA A 1 206 ? 12.102 4.669 -7.316 1.00 73.81 206 ALA A O 1
ATOM 1660 N N . SER A 1 207 ? 12.646 2.845 -8.483 1.00 78.25 207 SER A N 1
ATOM 1661 C CA . SER A 1 207 ? 13.996 3.230 -8.781 1.00 78.25 207 SER A CA 1
ATOM 1662 C C . SER A 1 207 ? 14.185 2.966 -10.254 1.00 78.25 207 SER A C 1
ATOM 1664 O O . SER A 1 207 ? 13.553 2.067 -10.821 1.00 78.25 207 SER A O 1
ATOM 1666 N N . ALA A 1 208 ? 15.111 3.701 -10.857 1.00 86.50 208 ALA A N 1
ATOM 1667 C CA . ALA A 1 208 ? 15.524 3.423 -12.220 1.00 86.50 208 ALA A CA 1
ATOM 1668 C C . ALA A 1 208 ? 15.927 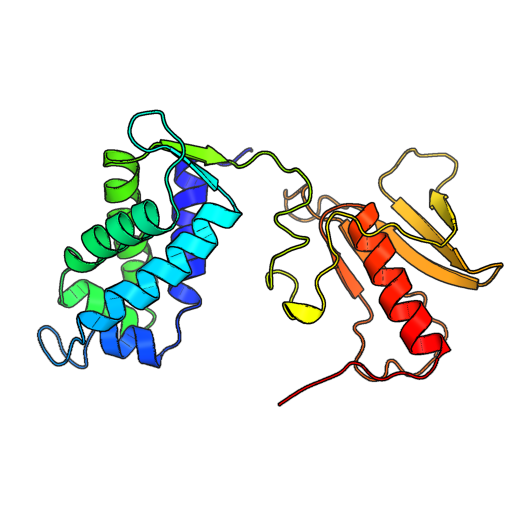1.948 -12.378 1.00 86.50 208 ALA A C 1
ATOM 1670 O O . ALA A 1 208 ? 15.567 1.303 -13.356 1.00 86.50 208 ALA A O 1
ATOM 1671 N N . ARG A 1 209 ? 16.605 1.381 -11.369 1.00 87.25 209 ARG A N 1
ATOM 1672 C CA . ARG A 1 209 ? 17.033 -0.022 -11.369 1.00 87.25 209 ARG A CA 1
ATOM 1673 C C . ARG A 1 209 ? 15.851 -0.986 -11.426 1.00 87.25 209 ARG A C 1
ATOM 1675 O O . ARG A 1 209 ? 15.844 -1.867 -12.277 1.00 87.25 209 ARG A O 1
ATOM 1682 N N . SER A 1 210 ? 14.863 -0.835 -10.545 1.00 85.25 210 SER A N 1
ATOM 1683 C CA . SER A 1 210 ? 13.711 -1.741 -10.525 1.00 85.25 210 SER A CA 1
ATOM 1684 C C . SER A 1 210 ? 12.832 -1.578 -11.764 1.00 85.25 210 SER A C 1
ATOM 1686 O O . SER A 1 210 ? 12.407 -2.584 -12.329 1.00 85.25 210 SER A O 1
ATOM 1688 N N . ALA A 1 211 ? 12.653 -0.348 -12.257 1.00 89.56 211 ALA A N 1
ATOM 1689 C CA . ALA A 1 211 ? 11.979 -0.079 -13.527 1.00 89.56 211 ALA A CA 1
ATOM 1690 C C . ALA A 1 211 ? 12.697 -0.754 -14.709 1.00 89.56 211 ALA A C 1
ATOM 1692 O O . ALA A 1 211 ? 12.057 -1.403 -15.535 1.00 89.56 211 ALA A O 1
ATOM 1693 N N . ALA A 1 212 ? 14.029 -0.674 -14.754 1.00 92.69 212 ALA A N 1
ATOM 1694 C CA . ALA A 1 212 ? 14.841 -1.328 -15.775 1.00 92.69 212 ALA A CA 1
ATOM 1695 C C . ALA A 1 212 ? 14.705 -2.858 -15.729 1.00 92.69 212 ALA A C 1
ATOM 1697 O O . ALA A 1 212 ? 14.389 -3.485 -16.740 1.00 92.69 212 ALA A O 1
ATOM 1698 N N . CYS A 1 213 ? 14.861 -3.458 -14.542 1.00 91.50 213 CYS A N 1
ATOM 1699 C CA . CYS A 1 213 ? 14.654 -4.893 -14.333 1.00 91.50 213 CYS A CA 1
ATOM 1700 C C . CYS A 1 213 ? 13.250 -5.337 -14.760 1.00 91.50 213 CYS A C 1
ATOM 1702 O O . CYS A 1 213 ? 13.086 -6.422 -15.320 1.00 91.50 213 CYS A O 1
ATOM 1704 N N . ARG A 1 214 ? 12.231 -4.504 -14.510 1.00 91.62 214 ARG A N 1
ATOM 1705 C CA . ARG A 1 214 ? 10.852 -4.788 -14.907 1.00 91.62 214 ARG A CA 1
ATOM 1706 C C . ARG A 1 214 ? 10.697 -4.844 -16.421 1.00 91.62 214 ARG A C 1
ATOM 1708 O O . ARG A 1 214 ? 10.158 -5.829 -16.924 1.00 91.62 214 ARG A O 1
ATOM 1715 N N . VAL A 1 215 ? 11.172 -3.815 -17.123 1.00 94.12 215 VAL A N 1
ATOM 1716 C CA . VAL A 1 215 ? 11.127 -3.750 -18.592 1.00 94.12 215 VAL A CA 1
ATOM 1717 C C . VAL A 1 215 ? 11.827 -4.962 -19.194 1.00 94.12 215 VAL A C 1
ATOM 1719 O O . VAL A 1 215 ? 11.258 -5.634 -20.047 1.00 94.12 215 VAL A O 1
ATOM 1722 N N . GLU A 1 216 ? 13.015 -5.302 -18.696 1.00 93.94 216 GLU A N 1
ATOM 1723 C CA . GLU A 1 216 ? 13.767 -6.464 -19.169 1.00 93.94 216 GLU A CA 1
ATOM 1724 C C . GLU A 1 216 ? 13.040 -7.785 -18.920 1.00 93.94 216 GLU A C 1
ATOM 1726 O O . GLU A 1 216 ? 12.951 -8.613 -19.824 1.00 93.94 216 GLU A O 1
ATOM 1731 N N . ARG A 1 217 ? 12.477 -7.990 -17.720 1.00 91.88 217 ARG A N 1
ATOM 1732 C CA . ARG A 1 217 ? 11.724 -9.211 -17.393 1.00 91.88 217 ARG A CA 1
ATOM 1733 C C . ARG A 1 217 ? 10.568 -9.423 -18.371 1.00 91.88 217 ARG A C 1
ATOM 1735 O O . ARG A 1 217 ? 10.396 -10.533 -18.867 1.00 91.88 217 ARG A O 1
ATOM 1742 N N . ILE A 1 218 ? 9.807 -8.365 -18.658 1.00 91.62 218 ILE A N 1
ATOM 1743 C CA . ILE A 1 218 ? 8.692 -8.421 -19.610 1.00 91.62 218 ILE A CA 1
ATOM 1744 C C . ILE A 1 218 ? 9.215 -8.631 -21.036 1.00 91.62 218 ILE A C 1
ATOM 1746 O O . ILE A 1 218 ? 8.711 -9.501 -21.740 1.00 91.62 218 ILE A O 1
ATOM 1750 N N . TYR A 1 219 ? 10.230 -7.871 -21.459 1.00 93.50 219 TYR A N 1
ATOM 1751 C CA . TYR A 1 219 ? 10.825 -7.973 -22.793 1.00 93.50 219 TYR A CA 1
ATOM 1752 C C . TYR A 1 219 ? 11.305 -9.400 -23.079 1.00 93.50 219 TYR A C 1
ATOM 1754 O O . TYR A 1 219 ? 10.886 -10.006 -24.062 1.00 93.50 219 TYR A O 1
ATOM 1762 N N . PHE A 1 220 ? 12.110 -9.984 -22.188 1.00 92.38 220 PHE A N 1
ATOM 1763 C CA . PHE A 1 220 ? 12.645 -11.329 -22.392 1.00 92.38 220 PHE A CA 1
ATOM 1764 C C . PHE A 1 220 ? 11.564 -12.414 -22.347 1.00 92.38 220 PHE A C 1
ATOM 1766 O O . PHE A 1 220 ? 11.688 -13.405 -23.065 1.00 92.38 220 PHE A O 1
ATOM 1773 N N . ALA A 1 221 ? 10.496 -12.238 -21.562 1.00 91.06 221 ALA A N 1
ATOM 1774 C CA . ALA A 1 221 ? 9.341 -13.135 -21.609 1.00 91.06 221 ALA A CA 1
ATOM 1775 C C . ALA A 1 221 ? 8.637 -13.062 -22.977 1.00 91.06 221 ALA A C 1
ATOM 1777 O O . ALA A 1 221 ? 8.348 -14.094 -23.583 1.00 91.06 221 ALA A O 1
ATOM 1778 N N . LEU A 1 222 ? 8.425 -11.853 -23.512 1.00 91.31 222 LEU A N 1
ATOM 1779 C CA . LEU A 1 222 ? 7.803 -11.649 -24.825 1.00 91.31 222 LEU A CA 1
ATOM 1780 C C . LEU A 1 222 ? 8.654 -12.207 -25.972 1.00 91.31 222 LEU A C 1
ATOM 1782 O O . LEU A 1 222 ? 8.110 -12.904 -26.826 1.00 91.31 222 LEU A O 1
ATOM 1786 N N . VAL A 1 223 ? 9.974 -11.987 -25.954 1.00 90.38 223 VAL A N 1
ATOM 1787 C CA . VAL A 1 223 ? 10.918 -12.560 -26.935 1.00 90.38 223 VAL A CA 1
ATOM 1788 C C . VAL A 1 223 ? 10.867 -14.091 -26.931 1.00 90.38 223 VAL A C 1
ATOM 1790 O O . VAL A 1 223 ? 10.940 -14.717 -27.986 1.00 90.38 223 VAL A O 1
ATOM 1793 N N . LYS A 1 224 ? 10.676 -14.709 -25.760 1.00 90.94 224 LYS A N 1
ATOM 1794 C CA . LYS A 1 224 ? 10.486 -16.163 -25.622 1.00 90.94 224 LYS A CA 1
ATOM 1795 C C . LYS A 1 224 ? 9.062 -16.641 -25.936 1.00 90.94 224 LYS A C 1
ATOM 1797 O O . LYS A 1 224 ? 8.814 -17.843 -25.948 1.00 90.94 224 LYS A O 1
ATOM 1802 N N . GLY A 1 225 ? 8.116 -15.731 -26.175 1.00 89.75 225 GLY A N 1
ATOM 1803 C CA . GLY A 1 225 ? 6.706 -16.051 -26.412 1.00 89.75 225 GLY A CA 1
ATOM 1804 C C . GLY A 1 225 ? 5.919 -16.453 -25.157 1.00 89.75 225 GLY A C 1
ATOM 1805 O O . GLY A 1 225 ? 4.814 -16.993 -25.276 1.00 89.75 225 GLY A O 1
ATOM 1806 N N . GLU A 1 226 ? 6.449 -16.183 -23.965 1.00 91.00 226 GLU A N 1
ATOM 1807 C CA . GLU A 1 226 ? 5.859 -16.554 -22.679 1.00 91.00 226 GLU A CA 1
ATOM 1808 C C . GLU A 1 226 ? 4.692 -15.626 -22.309 1.00 91.00 226 GLU A C 1
ATOM 1810 O O . GLU A 1 226 ? 4.793 -14.395 -22.336 1.00 91.00 226 GLU A O 1
ATOM 1815 N N . ALA A 1 227 ? 3.558 -16.222 -21.939 1.00 87.94 227 ALA A N 1
ATOM 1816 C CA . ALA A 1 227 ? 2.420 -15.479 -21.413 1.00 87.94 227 ALA A CA 1
ATOM 1817 C C . ALA A 1 227 ? 2.616 -15.134 -19.934 1.00 87.94 227 ALA A C 1
ATOM 1819 O O . ALA A 1 227 ? 3.258 -15.876 -19.189 1.00 87.94 227 ALA A O 1
ATOM 1820 N N . ARG A 1 228 ? 2.016 -14.025 -19.492 1.00 86.69 228 ARG A N 1
ATOM 1821 C CA . ARG A 1 228 ? 1.980 -13.681 -18.069 1.00 86.69 228 ARG A CA 1
ATOM 1822 C C . ARG A 1 228 ? 1.184 -14.749 -17.322 1.00 86.69 228 ARG A C 1
ATOM 1824 O O . ARG A 1 228 ? 0.029 -15.008 -17.658 1.00 86.69 228 ARG A O 1
ATOM 1831 N N . ALA A 1 229 ? 1.784 -15.351 -16.300 1.00 77.19 229 ALA A N 1
ATOM 1832 C CA . ALA A 1 229 ? 1.099 -16.332 -15.470 1.00 77.19 229 ALA A CA 1
ATOM 1833 C C . ALA A 1 229 ? -0.072 -15.672 -14.721 1.00 77.19 229 ALA A C 1
ATOM 1835 O O . ALA A 1 229 ? 0.122 -14.745 -13.935 1.00 77.19 229 ALA A O 1
ATOM 1836 N N . VAL A 1 230 ? -1.288 -16.169 -14.950 1.00 63.62 230 VAL A N 1
ATOM 1837 C CA . VAL A 1 230 ? -2.487 -15.787 -14.197 1.00 63.62 230 VAL A CA 1
ATOM 1838 C C . VAL A 1 230 ? -2.992 -17.045 -13.502 1.00 63.62 230 VAL A C 1
ATOM 1840 O O . VAL A 1 230 ? -3.736 -17.821 -14.093 1.00 63.62 230 VAL A O 1
ATOM 1843 N N . TYR A 1 231 ? -2.558 -17.282 -12.264 1.00 54.78 231 TYR A N 1
ATOM 1844 C CA . TYR A 1 231 ? -3.208 -18.295 -11.433 1.00 54.78 231 TYR A CA 1
ATOM 1845 C C . TYR A 1 231 ? -4.518 -17.710 -10.895 1.00 54.78 231 TYR A C 1
ATOM 1847 O O . TYR A 1 231 ? -4.520 -16.621 -10.314 1.00 54.78 231 TYR A O 1
ATOM 1855 N N . ARG A 1 232 ? -5.622 -18.405 -11.191 1.00 39.75 232 ARG A N 1
ATOM 1856 C CA . ARG A 1 232 ? -6.951 -18.154 -10.622 1.00 39.75 232 ARG A CA 1
ATOM 1857 C C . ARG A 1 232 ? -7.056 -18.780 -9.243 1.00 39.75 232 ARG A C 1
ATOM 1859 O O . ARG A 1 232 ? -6.532 -19.905 -9.092 1.00 39.75 232 ARG A O 1
#

pLDDT: mean 83.38, std 13.41, range [39.75, 97.56]

Sequence (232 aa):
MQDDAGTLLRSFLNTSFRKQSQRRIRDFGGYEVGKRRQPHIVSAIAHDTADFLCTYLDIKAKGRPATREGVAFAIAEALRNVSDELAYRLTWRDDKAWHDVCESVAVFLEGCMAFDRKPYDGSLTALSDYNGWKSWEVIASGDRPRGKWRHAWKEKLGDDFIGFDGETCMGRIFRIDLTGSDERWYWLMAADGSPRRGWPAAGYEASARSAACRVERIYFALVKGEARAVYR

Radius of gyration: 21.42 Å; chains: 1; bounding box: 49×38×57 Å

Secondary structure (DSSP, 8-state):
-PPPHHHHHHHHHHHHHHTS-HHHHHHHH-SBTTBS--TTHHHHHHHHHHHHHHHHEEEEETTEEPPHHHHHHHHHHHHHTS-HHHHHHHTTT-HHHHHHHHHHHHHHHHHH-EEEEPP--SHHHHS-GGGS--GGGPPPTT----SEEEES-SS---SEEEEEETTEEEEEEE---SSS----EEEEE---S---TT--SEEEESSHHHHHHHHHHHHHHHHTTPPPP---